Protein AF-A0A969KQR7-F1 (afdb_monomer)

Structure (mmCIF, N/CA/C/O backbone):
data_AF-A0A969KQR7-F1
#
_entry.id   AF-A0A969KQR7-F1
#
loop_
_atom_site.group_PDB
_atom_site.id
_atom_site.type_symbol
_atom_site.label_atom_id
_atom_site.label_alt_id
_atom_site.label_comp_id
_atom_site.label_asym_id
_atom_site.label_entity_id
_atom_site.label_seq_id
_atom_site.pdbx_PDB_ins_code
_atom_site.Cartn_x
_atom_site.Cartn_y
_atom_site.Cartn_z
_atom_site.occupancy
_atom_site.B_iso_or_equiv
_atom_site.auth_seq_id
_atom_site.auth_comp_id
_atom_site.auth_asym_id
_atom_site.auth_atom_id
_atom_site.pdbx_PDB_model_num
ATOM 1 N N . MET A 1 1 ? -9.339 3.378 -5.447 1.00 65.69 1 MET A N 1
ATOM 2 C CA . MET A 1 1 ? -9.702 3.081 -4.041 1.00 65.69 1 MET A CA 1
ATOM 3 C C . MET A 1 1 ? -9.383 4.285 -3.148 1.00 65.69 1 MET A C 1
ATOM 5 O O . MET A 1 1 ? -8.729 5.210 -3.616 1.00 65.69 1 MET A O 1
ATOM 9 N N . ASP A 1 2 ? -9.832 4.280 -1.890 1.00 77.62 2 ASP A N 1
ATOM 10 C CA . ASP A 1 2 ? -9.472 5.203 -0.789 1.00 77.62 2 ASP A CA 1
ATOM 11 C C . ASP A 1 2 ? -10.128 6.590 -0.755 1.00 77.62 2 ASP A C 1
ATOM 13 O O . ASP A 1 2 ? -10.621 7.023 0.281 1.00 77.62 2 ASP A O 1
ATOM 17 N N . LYS A 1 3 ? -10.139 7.328 -1.866 1.00 84.81 3 LYS A N 1
ATOM 18 C CA . LYS A 1 3 ? -10.582 8.739 -1.864 1.00 84.81 3 LYS A CA 1
ATOM 19 C C . LYS A 1 3 ? -12.062 8.955 -2.196 1.00 84.81 3 LYS A C 1
ATOM 21 O O . LYS A 1 3 ? -12.480 10.094 -2.382 1.00 84.81 3 LYS A O 1
ATOM 26 N N . GLY A 1 4 ? -12.849 7.885 -2.232 1.00 89.31 4 GLY A N 1
ATOM 27 C CA . GLY A 1 4 ? -14.292 7.941 -2.440 1.00 89.31 4 GLY A CA 1
ATOM 28 C C . GLY A 1 4 ? -14.992 6.660 -1.976 1.00 89.31 4 GLY A C 1
ATOM 29 O O . GLY A 1 4 ? -14.312 5.662 -1.713 1.00 89.31 4 GLY A O 1
ATOM 30 N N . PRO A 1 5 ? -16.331 6.688 -1.869 1.00 91.12 5 PRO A N 1
ATOM 31 C CA . PRO A 1 5 ? -17.141 5.509 -1.567 1.00 91.12 5 PRO A CA 1
ATOM 32 C C . PRO A 1 5 ? -17.121 4.503 -2.728 1.00 91.12 5 PRO A C 1
ATOM 34 O O . PRO A 1 5 ? -16.704 4.834 -3.840 1.00 91.12 5 PRO A O 1
ATOM 37 N N . GLY A 1 6 ? -17.600 3.277 -2.494 1.00 94.19 6 GLY A N 1
ATOM 38 C CA . GLY A 1 6 ? -17.727 2.278 -3.561 1.00 94.19 6 GLY A CA 1
ATOM 39 C C . GLY A 1 6 ? -16.470 1.469 -3.859 1.00 94.19 6 GLY A C 1
ATOM 40 O O . GLY A 1 6 ? -16.403 0.861 -4.925 1.00 94.19 6 GLY A O 1
ATOM 41 N N . ASP A 1 7 ? -15.461 1.466 -2.981 1.00 93.38 7 ASP A N 1
ATOM 42 C CA . ASP A 1 7 ? -14.189 0.801 -3.270 1.00 93.38 7 ASP A CA 1
ATOM 43 C C . ASP A 1 7 ? -14.352 -0.713 -3.478 1.00 93.38 7 ASP A C 1
ATOM 45 O O . ASP A 1 7 ? -13.895 -1.222 -4.497 1.00 93.38 7 ASP A O 1
ATOM 49 N N . ILE A 1 8 ? -15.079 -1.409 -2.600 1.00 96.25 8 ILE A N 1
ATOM 50 C CA . ILE A 1 8 ? -15.345 -2.851 -2.724 1.00 96.25 8 ILE A CA 1
ATOM 51 C C . ILE A 1 8 ? -16.071 -3.165 -4.040 1.00 96.25 8 ILE A C 1
ATOM 53 O O . ILE A 1 8 ? -15.629 -4.020 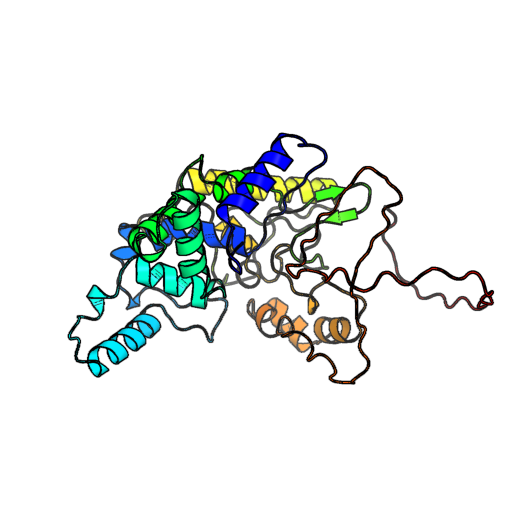-4.810 1.00 96.25 8 ILE A O 1
ATOM 57 N N . ARG A 1 9 ? -17.179 -2.474 -4.342 1.00 96.81 9 ARG A N 1
ATOM 58 C CA . ARG A 1 9 ? -17.933 -2.718 -5.585 1.00 96.81 9 ARG A CA 1
ATOM 59 C C . ARG A 1 9 ? -17.123 -2.411 -6.838 1.00 96.81 9 ARG A C 1
ATOM 61 O O . ARG A 1 9 ? -17.151 -3.210 -7.773 1.00 96.81 9 ARG A O 1
ATOM 68 N N . LEU A 1 10 ? -16.387 -1.298 -6.857 1.00 96.19 10 LEU A N 1
ATOM 69 C CA . LEU A 1 10 ? -15.526 -0.937 -7.983 1.00 96.19 10 LEU A CA 1
ATOM 70 C C . LEU A 1 10 ? -14.489 -2.030 -8.241 1.00 96.19 10 LEU A C 1
ATOM 72 O O . LEU A 1 10 ? -14.311 -2.467 -9.374 1.00 96.19 10 LEU A O 1
ATOM 76 N N . VAL A 1 11 ? -13.832 -2.507 -7.187 1.00 96.69 11 VAL A N 1
ATOM 77 C CA . VAL A 1 11 ? -12.799 -3.537 -7.299 1.00 96.69 11 VAL A CA 1
ATOM 78 C C . VAL A 1 11 ? -13.377 -4.855 -7.790 1.00 96.69 11 VAL A C 1
ATOM 80 O O . VAL A 1 11 ? -12.824 -5.451 -8.715 1.00 96.69 11 VAL A O 1
ATOM 83 N N . ARG A 1 12 ? -14.523 -5.279 -7.247 1.00 97.25 12 ARG A N 1
ATOM 84 C CA . ARG A 1 12 ? -15.240 -6.468 -7.731 1.00 97.25 12 ARG A CA 1
ATOM 85 C C . ARG A 1 12 ? -15.581 -6.355 -9.217 1.00 97.25 12 ARG A C 1
ATOM 87 O O . ARG A 1 12 ? -15.342 -7.305 -9.956 1.00 97.25 12 ARG A O 1
ATOM 94 N N . ALA A 1 13 ? -16.066 -5.196 -9.666 1.00 98.06 13 ALA A N 1
ATOM 95 C CA . ALA A 1 13 ? -16.383 -4.959 -11.073 1.00 98.06 13 ALA A CA 1
ATOM 96 C C . ALA A 1 13 ? -15.137 -5.010 -11.978 1.00 98.06 13 ALA A C 1
ATOM 98 O O . ALA A 1 13 ? -15.186 -5.604 -13.054 1.00 98.06 13 ALA A O 1
ATOM 99 N N . LEU A 1 14 ? -14.007 -4.439 -11.543 1.00 97.81 14 LEU A N 1
ATOM 100 C CA . LEU A 1 14 ? -12.743 -4.481 -12.290 1.00 97.81 14 LEU A CA 1
ATOM 101 C C . LEU A 1 14 ? -12.187 -5.906 -12.405 1.00 97.81 14 LEU A C 1
ATOM 103 O O . LEU A 1 14 ? -11.755 -6.317 -13.483 1.00 97.81 14 LEU A O 1
ATOM 107 N N . VAL A 1 15 ? -12.224 -6.671 -11.311 1.00 97.81 15 VAL A N 1
ATOM 108 C CA . VAL A 1 15 ? -11.799 -8.078 -11.291 1.00 97.81 15 VAL A CA 1
ATOM 109 C C . VAL A 1 15 ? -12.692 -8.928 -12.190 1.00 97.81 15 VAL A C 1
ATOM 111 O O . VAL A 1 15 ? -12.183 -9.721 -12.981 1.00 97.81 15 VAL A O 1
ATOM 114 N N . ASP A 1 16 ? -14.011 -8.752 -12.112 1.00 98.38 16 ASP A N 1
ATOM 115 C CA . ASP A 1 16 ? -14.956 -9.442 -12.989 1.00 98.38 16 ASP A CA 1
ATOM 116 C C . ASP A 1 16 ? -14.682 -9.132 -14.471 1.00 98.38 16 ASP A C 1
ATOM 118 O O . ASP A 1 16 ? -14.568 -10.039 -15.298 1.00 98.38 16 ASP A O 1
ATOM 122 N N . LEU A 1 17 ? -14.472 -7.855 -14.804 1.00 98.44 17 LEU A N 1
ATOM 123 C CA . LEU A 1 17 ? -14.144 -7.431 -16.163 1.00 98.44 17 LEU A CA 1
ATOM 124 C C . LEU A 1 17 ? -12.822 -8.052 -16.654 1.00 98.44 17 LEU A C 1
ATOM 126 O O . LEU A 1 17 ? -12.751 -8.538 -17.786 1.00 98.44 17 LEU A O 1
ATOM 130 N N . LYS A 1 18 ? -11.796 -8.102 -15.793 1.00 98.06 18 LYS A N 1
ATOM 131 C CA . LYS A 1 18 ? -10.517 -8.772 -16.077 1.00 98.06 18 LYS A CA 1
ATOM 132 C C . LYS A 1 18 ? -10.694 -10.269 -16.319 1.00 98.06 18 LYS A C 1
ATOM 134 O O . LYS A 1 18 ? -10.094 -10.799 -17.250 1.00 98.06 18 LYS A O 1
ATOM 139 N N . ARG A 1 19 ? -11.525 -10.950 -15.529 1.00 97.88 19 ARG A N 1
ATOM 140 C CA . ARG A 1 19 ? -11.796 -12.389 -15.686 1.00 97.88 19 ARG A CA 1
AT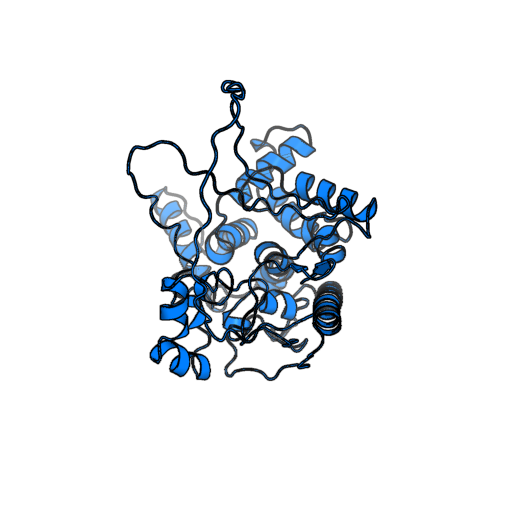OM 141 C C . ARG A 1 19 ? -12.549 -12.708 -16.971 1.00 97.88 19 ARG A C 1
ATOM 143 O O . ARG A 1 19 ? -12.217 -13.690 -17.626 1.00 97.88 19 ARG A O 1
ATOM 150 N N . ARG A 1 20 ? -13.520 -11.875 -17.357 1.00 98.44 20 ARG A N 1
ATOM 151 C CA . ARG A 1 20 ? -14.268 -12.047 -18.613 1.00 98.44 20 ARG A CA 1
ATOM 152 C C . ARG A 1 20 ? -13.416 -11.772 -19.850 1.00 98.44 20 ARG A C 1
ATOM 154 O O . ARG A 1 20 ? -13.628 -12.400 -20.884 1.00 98.44 20 ARG A O 1
ATOM 161 N N . TYR A 1 21 ? -12.448 -10.859 -19.756 1.00 98.19 21 TYR A N 1
ATOM 162 C CA . TYR A 1 21 ? -11.624 -10.439 -20.892 1.00 98.19 21 TYR A CA 1
ATOM 163 C C . TYR A 1 21 ? -10.121 -10.418 -20.564 1.00 98.19 21 TYR A C 1
ATOM 165 O O . TYR A 1 21 ? -9.482 -9.364 -20.638 1.00 98.19 21 TYR A O 1
ATOM 173 N N . PRO A 1 22 ? -9.516 -11.579 -20.254 1.00 96.69 22 PRO A N 1
ATOM 174 C CA . PRO A 1 22 ? -8.175 -11.653 -19.672 1.00 96.69 22 PRO A CA 1
ATOM 175 C C . PRO A 1 22 ? -7.059 -11.128 -20.582 1.00 96.69 22 PRO A C 1
ATOM 177 O O . PRO A 1 22 ? -6.048 -10.655 -20.064 1.00 96.69 22 PRO A O 1
ATOM 180 N N . SER A 1 23 ? -7.245 -11.173 -21.906 1.00 96.00 23 SER A N 1
ATOM 181 C CA . SER A 1 23 ? -6.297 -10.669 -22.910 1.00 96.00 23 SER A CA 1
ATOM 182 C C . SER A 1 23 ? -6.525 -9.212 -23.328 1.00 96.00 23 SER A C 1
ATOM 184 O O . SER A 1 23 ? -5.716 -8.667 -24.072 1.00 96.00 23 SER A O 1
ATOM 186 N N . ARG A 1 24 ? -7.626 -8.583 -22.892 1.00 96.31 24 ARG A N 1
ATOM 187 C CA . ARG A 1 24 ? -8.005 -7.212 -23.293 1.00 96.31 24 ARG A CA 1
ATOM 188 C C . ARG A 1 24 ? -8.013 -6.227 -22.134 1.00 96.31 24 ARG A C 1
ATOM 190 O O . ARG A 1 24 ? -7.827 -5.035 -22.337 1.00 96.31 24 ARG A O 1
ATOM 197 N N . VAL A 1 25 ? -8.255 -6.723 -20.928 1.00 97.56 25 VAL A N 1
ATOM 198 C CA . VAL A 1 25 ? -8.314 -5.918 -19.713 1.00 97.56 25 VAL A CA 1
ATOM 199 C C . VAL A 1 25 ? -7.049 -6.187 -18.928 1.00 97.56 25 VAL A C 1
ATOM 201 O O . VAL A 1 25 ? -6.683 -7.339 -18.700 1.00 97.56 25 VAL A O 1
ATOM 204 N N . PHE A 1 26 ? -6.382 -5.129 -18.498 1.00 97.62 26 PHE A N 1
ATOM 205 C CA . PHE A 1 26 ? -5.169 -5.203 -17.700 1.00 97.62 26 PHE A CA 1
ATOM 206 C C . PHE A 1 26 ? -5.341 -4.301 -16.488 1.00 97.62 26 PHE A C 1
ATOM 208 O O . PHE A 1 26 ? -5.778 -3.160 -16.620 1.00 97.62 26 PHE A O 1
ATOM 215 N N . LEU A 1 27 ? -5.045 -4.836 -15.308 1.00 98.19 27 LEU A N 1
ATOM 216 C CA . LEU A 1 27 ? -5.105 -4.096 -14.054 1.00 98.19 27 LEU A CA 1
ATOM 217 C C . LEU A 1 27 ? -3.669 -3.807 -13.636 1.00 98.19 27 LEU A C 1
ATOM 219 O O . LEU A 1 27 ? -2.839 -4.712 -13.684 1.00 98.19 27 LEU A O 1
ATOM 223 N N . LEU A 1 28 ? -3.369 -2.571 -13.248 1.00 97.50 28 LEU A N 1
ATOM 224 C CA . LEU A 1 28 ? -2.042 -2.202 -12.763 1.00 97.50 28 LEU A CA 1
ATOM 225 C C . LEU A 1 28 ? -2.077 -2.040 -11.250 1.00 97.50 28 LEU A C 1
ATOM 227 O O . LEU A 1 28 ? -3.008 -1.446 -10.709 1.00 97.50 28 LEU A O 1
ATOM 231 N N . VAL A 1 29 ? -1.073 -2.569 -10.557 1.00 96.56 29 VAL A N 1
ATOM 232 C CA . VAL A 1 29 ? -0.942 -2.317 -9.123 1.00 96.56 29 VAL A CA 1
ATOM 233 C C . VAL A 1 29 ? -0.502 -0.877 -8.890 1.00 96.56 29 VAL A C 1
ATOM 235 O O . VAL A 1 29 ? 0.517 -0.431 -9.417 1.00 96.56 29 VAL A O 1
ATOM 238 N N . GLY A 1 30 ? -1.268 -0.157 -8.077 1.00 93.38 30 GLY A N 1
ATOM 239 C CA . GLY A 1 30 ? -0.891 1.155 -7.590 1.00 93.38 30 GLY A CA 1
ATOM 240 C C . GLY A 1 30 ? -0.192 1.098 -6.244 1.00 93.38 30 GLY A C 1
ATOM 241 O O . GLY A 1 30 ? -0.248 0.105 -5.509 1.00 93.38 30 GLY A O 1
ATOM 242 N N . ASN A 1 31 ? 0.431 2.216 -5.878 1.00 91.56 31 ASN A N 1
ATOM 243 C CA . ASN A 1 31 ? 1.133 2.326 -4.605 1.00 91.56 31 ASN A CA 1
ATOM 244 C C . ASN A 1 31 ? 0.203 2.091 -3.405 1.00 91.56 31 ASN A C 1
ATOM 246 O O . ASN A 1 31 ? 0.519 1.338 -2.485 1.00 91.56 31 ASN A O 1
ATOM 250 N N . ARG A 1 32 ? -1.002 2.663 -3.474 1.00 91.00 32 ARG A N 1
ATOM 251 C CA . ARG A 1 32 ? -2.058 2.493 -2.469 1.00 91.00 32 ARG A CA 1
ATOM 252 C C . ARG A 1 32 ? -2.541 1.053 -2.340 1.00 91.00 32 ARG A C 1
ATOM 254 O O . ARG A 1 32 ? -2.881 0.636 -1.238 1.00 91.00 32 ARG A O 1
ATOM 261 N N . ASP A 1 33 ? -2.568 0.300 -3.435 1.00 93.31 33 ASP A N 1
ATOM 262 C CA . ASP A 1 33 ? -3.061 -1.078 -3.427 1.00 93.31 33 ASP A CA 1
ATOM 263 C C . ASP A 1 33 ? -2.067 -1.995 -2.706 1.00 93.31 33 ASP A C 1
ATOM 265 O O . ASP A 1 33 ? -2.455 -2.768 -1.830 1.00 93.31 33 ASP A O 1
ATOM 269 N N . LEU A 1 34 ? -0.771 -1.851 -3.010 1.00 95.69 34 LEU A N 1
ATOM 270 C CA . LEU A 1 34 ? 0.292 -2.639 -2.381 1.00 95.69 34 LEU A CA 1
ATOM 271 C C . LEU A 1 34 ? 0.526 -2.259 -0.917 1.00 95.69 34 LEU A C 1
ATOM 273 O O . LEU A 1 34 ? 0.772 -3.139 -0.093 1.00 95.69 34 LEU A O 1
ATOM 277 N N . ASN A 1 35 ? 0.415 -0.975 -0.563 1.00 93.75 35 ASN A N 1
ATOM 278 C CA . ASN A 1 35 ? 0.650 -0.522 0.810 1.00 93.75 35 ASN A CA 1
ATOM 279 C C . ASN A 1 35 ? -0.368 -1.126 1.804 1.00 93.75 35 ASN A C 1
ATOM 281 O O . ASN A 1 35 ? -0.054 -1.311 2.974 1.00 93.75 35 ASN A O 1
ATOM 285 N N . LYS A 1 36 ? -1.562 -1.534 1.349 1.00 95.50 36 LYS A N 1
ATOM 286 C CA . LYS A 1 36 ? -2.579 -2.196 2.193 1.00 95.50 36 LYS A CA 1
ATOM 287 C C . LYS A 1 36 ? -2.212 -3.614 2.626 1.00 95.50 36 LYS A C 1
ATOM 289 O O . LYS A 1 36 ? -2.772 -4.096 3.610 1.00 95.50 36 LYS A O 1
ATOM 294 N N . LEU A 1 37 ? -1.239 -4.260 1.973 1.00 96.88 37 LEU A N 1
ATOM 295 C CA . LEU A 1 37 ? -0.691 -5.543 2.436 1.00 96.88 37 LEU A CA 1
ATOM 296 C C . LEU A 1 37 ? -0.185 -5.450 3.884 1.00 96.88 37 LEU A C 1
ATOM 298 O O . LEU A 1 37 ? -0.231 -6.429 4.623 1.00 96.88 37 LEU A O 1
ATOM 302 N N . ARG A 1 38 ? 0.220 -4.258 4.336 1.00 95.75 38 ARG A N 1
ATOM 303 C CA . ARG A 1 38 ? 0.709 -4.035 5.698 1.00 95.75 38 ARG A CA 1
ATOM 304 C C . ARG A 1 38 ? -0.331 -4.264 6.793 1.00 95.75 38 ARG A C 1
ATOM 306 O O . ARG A 1 38 ? 0.055 -4.551 7.925 1.00 95.75 38 ARG A O 1
ATOM 313 N N . PHE A 1 39 ? -1.626 -4.144 6.480 1.00 97.56 39 PHE A N 1
ATOM 314 C CA . PHE A 1 39 ? -2.692 -4.205 7.483 1.00 97.56 39 PHE A CA 1
ATOM 315 C C . PHE A 1 39 ? -2.692 -5.525 8.247 1.00 97.56 39 PHE A C 1
ATOM 317 O O . PHE A 1 39 ? -2.876 -5.521 9.459 1.00 97.56 39 PHE A O 1
ATOM 324 N N . THR A 1 40 ? -2.418 -6.649 7.582 1.00 96.94 40 THR A N 1
ATOM 325 C CA . THR A 1 40 ? -2.386 -7.949 8.266 1.00 96.94 40 THR A CA 1
ATOM 326 C C . THR A 1 40 ? -1.269 -8.062 9.282 1.00 96.94 40 THR A C 1
ATOM 328 O O . THR A 1 40 ? -1.463 -8.711 10.302 1.00 96.94 40 THR A O 1
ATOM 331 N N . ALA A 1 41 ? -0.117 -7.447 9.025 1.00 97.00 41 ALA A N 1
ATOM 332 C CA . ALA A 1 41 ? 1.003 -7.481 9.949 1.00 97.00 41 ALA A CA 1
ATOM 333 C C . ALA A 1 41 ? 0.813 -6.467 11.084 1.00 97.00 41 ALA A C 1
ATOM 335 O O . ALA A 1 41 ? 0.914 -6.842 12.246 1.00 97.00 41 ALA A O 1
ATOM 336 N N . GLU A 1 42 ? 0.484 -5.215 10.762 1.00 97.06 42 GLU A N 1
ATOM 337 C CA . GLU A 1 42 ? 0.453 -4.097 11.726 1.00 97.06 42 GLU A CA 1
ATOM 338 C C . GLU A 1 42 ? -0.823 -4.022 12.577 1.00 97.06 42 GLU A C 1
ATOM 340 O O . GLU A 1 42 ? -0.875 -3.296 13.568 1.00 97.06 42 GLU A O 1
ATOM 345 N N . LEU A 1 43 ? -1.857 -4.785 12.209 1.00 97.88 43 LEU A N 1
ATOM 346 C CA . LEU A 1 43 ? -3.074 -4.967 13.009 1.00 97.88 43 LEU A CA 1
ATOM 347 C C . LEU A 1 43 ? -3.201 -6.402 13.560 1.00 97.88 43 LEU A C 1
ATOM 349 O O . LEU A 1 43 ? -4.253 -6.771 14.091 1.00 97.88 43 LEU A O 1
ATOM 353 N N . SER A 1 44 ? -2.159 -7.234 13.432 1.00 97.12 44 SER A N 1
ATOM 354 C CA . SER A 1 44 ? -2.123 -8.571 14.047 1.00 97.12 44 SER A CA 1
ATOM 355 C C . SER A 1 44 ? -2.072 -8.477 15.573 1.00 97.12 44 SER A C 1
ATOM 357 O O . SER A 1 44 ? -1.545 -7.505 16.102 1.00 97.12 44 SER A O 1
ATOM 359 N N . ASP A 1 45 ? -2.570 -9.488 16.294 1.00 96.56 45 ASP A N 1
ATOM 360 C CA . ASP A 1 45 ? -2.492 -9.500 17.768 1.00 96.56 45 ASP A CA 1
ATOM 361 C C . ASP A 1 45 ? -1.045 -9.353 18.270 1.00 96.56 45 ASP A C 1
ATOM 363 O O . ASP A 1 45 ? -0.785 -8.595 19.201 1.00 96.56 45 ASP A O 1
ATOM 367 N N . ALA A 1 46 ? -0.093 -10.002 17.590 1.00 95.19 46 ALA A N 1
ATOM 368 C CA . ALA A 1 46 ? 1.330 -9.906 17.908 1.00 95.19 46 ALA A CA 1
ATOM 369 C C . ALA A 1 46 ? 1.869 -8.468 17.786 1.00 95.19 46 ALA A C 1
ATOM 371 O O . ALA A 1 46 ? 2.638 -8.020 18.630 1.00 95.19 46 ALA A O 1
ATOM 372 N N . ASP A 1 47 ? 1.455 -7.720 16.758 1.00 96.19 47 ASP A N 1
ATOM 373 C CA . ASP A 1 47 ? 1.877 -6.326 16.584 1.00 96.19 47 ASP A CA 1
ATOM 374 C C . ASP A 1 47 ? 1.105 -5.358 17.491 1.00 96.19 47 ASP A C 1
ATOM 376 O O . ASP A 1 47 ? 1.654 -4.346 17.930 1.00 96.19 47 ASP A O 1
ATOM 380 N N . MET A 1 48 ? -0.149 -5.680 17.826 1.00 96.75 48 MET A N 1
ATOM 381 C CA . MET A 1 48 ? -0.941 -4.929 18.803 1.00 96.75 48 MET A CA 1
ATOM 382 C C . MET A 1 48 ? -0.320 -4.978 20.205 1.00 96.75 48 MET A C 1
ATOM 384 O O . MET A 1 48 ? -0.393 -3.977 20.918 1.00 96.75 48 MET A O 1
ATOM 388 N N . ALA A 1 49 ? 0.327 -6.092 20.565 1.00 95.62 49 ALA A N 1
ATOM 389 C CA . ALA A 1 49 ? 1.040 -6.274 21.832 1.00 95.62 49 ALA A CA 1
ATOM 390 C C . ALA A 1 49 ? 2.400 -5.551 21.898 1.00 95.62 49 ALA A C 1
ATOM 392 O O . ALA A 1 49 ? 3.009 -5.481 22.966 1.00 95.62 49 ALA A O 1
ATOM 393 N N . ARG A 1 50 ? 2.892 -5.010 20.776 1.00 94.31 50 ARG A N 1
ATOM 394 C CA . ARG A 1 50 ? 4.171 -4.299 20.730 1.00 94.31 50 ARG A CA 1
ATOM 395 C C . ARG A 1 50 ? 4.104 -2.981 21.515 1.00 94.31 50 ARG A C 1
ATOM 397 O O . ARG A 1 50 ? 3.148 -2.222 21.311 1.00 94.31 50 ARG A O 1
ATOM 404 N N . PRO A 1 51 ? 5.128 -2.646 22.324 1.00 95.31 51 PRO A N 1
ATOM 405 C CA . PRO A 1 51 ? 5.221 -1.339 22.964 1.00 95.31 51 PRO A CA 1
ATOM 406 C C . PRO A 1 51 ? 5.151 -0.199 21.940 1.00 95.31 51 PRO A C 1
ATOM 408 O O . PRO A 1 51 ? 5.861 -0.204 20.933 1.00 95.31 51 PRO A O 1
ATOM 411 N N . LEU A 1 52 ? 4.311 0.807 22.204 1.00 95.62 52 LEU A N 1
ATOM 412 C CA . LEU A 1 52 ? 4.116 1.945 21.293 1.00 95.62 52 LEU A CA 1
ATOM 413 C C . LEU A 1 52 ? 5.420 2.706 21.013 1.00 95.62 52 LEU A C 1
ATOM 415 O O . LEU A 1 52 ? 5.610 3.192 19.902 1.00 95.62 52 LEU A O 1
ATOM 419 N N . SER A 1 53 ? 6.321 2.775 21.996 1.00 94.81 53 SER A N 1
ATOM 420 C CA . SER A 1 53 ? 7.634 3.422 21.883 1.00 94.81 53 SER A CA 1
ATOM 421 C C . SER A 1 53 ? 8.576 2.742 20.890 1.00 94.81 53 SER A C 1
ATOM 423 O O . SER A 1 53 ? 9.523 3.369 20.430 1.00 94.81 53 SER A O 1
ATOM 425 N N . GLU A 1 54 ? 8.337 1.476 20.548 1.00 94.31 54 GLU A N 1
ATOM 426 C CA . GLU A 1 54 ? 9.149 0.752 19.571 1.00 94.31 54 GLU A CA 1
ATOM 427 C C . GLU A 1 54 ? 8.627 0.899 18.137 1.00 94.31 54 GLU A C 1
ATOM 429 O O . GLU A 1 54 ? 9.313 0.507 17.191 1.00 94.31 54 GLU A O 1
ATOM 434 N N . ILE A 1 55 ? 7.405 1.404 17.942 1.00 94.56 55 ILE A N 1
ATOM 435 C CA . ILE A 1 55 ? 6.808 1.554 16.613 1.00 94.56 55 ILE A CA 1
ATOM 436 C C . ILE A 1 55 ? 7.361 2.838 15.981 1.00 94.56 55 ILE A C 1
ATOM 438 O O . ILE A 1 55 ? 7.013 3.929 16.437 1.00 94.56 55 ILE A O 1
ATOM 442 N N . PRO A 1 56 ? 8.210 2.739 14.939 1.00 92.56 56 PRO A N 1
ATOM 443 C CA . PRO A 1 56 ? 8.806 3.921 14.338 1.00 92.56 56 PRO A CA 1
ATOM 444 C C . PRO A 1 56 ? 7.754 4.735 13.566 1.00 92.56 56 PRO A C 1
ATOM 446 O O . PRO A 1 56 ? 6.761 4.168 13.089 1.00 92.56 56 PRO A O 1
ATOM 449 N N . PRO A 1 57 ? 7.972 6.050 13.392 1.00 94.06 57 PRO A N 1
ATOM 450 C CA . PRO A 1 57 ? 7.183 6.845 12.460 1.00 94.06 57 PRO A CA 1
ATOM 451 C C . PRO A 1 57 ? 7.389 6.367 11.006 1.00 94.06 57 PRO A C 1
ATOM 453 O O . PRO A 1 57 ? 8.322 5.605 10.717 1.00 94.06 57 PRO A O 1
ATOM 456 N N . PRO A 1 58 ? 6.536 6.799 10.060 1.00 91.94 58 PRO A N 1
ATOM 457 C CA . PRO A 1 58 ? 6.690 6.477 8.646 1.00 91.94 58 PRO A CA 1
ATOM 458 C C . PRO A 1 58 ? 8.031 6.993 8.116 1.00 91.94 58 PRO A C 1
ATOM 460 O O . PRO A 1 58 ? 8.268 8.193 8.049 1.00 91.94 58 PRO A O 1
ATOM 463 N N . HIS A 1 59 ? 8.913 6.086 7.700 1.00 90.69 59 HIS A N 1
ATOM 464 C CA . HIS A 1 59 ? 10.283 6.446 7.321 1.00 90.69 59 HIS A CA 1
ATOM 465 C C . HIS A 1 59 ? 10.373 7.321 6.057 1.00 90.69 59 HIS A C 1
ATOM 467 O O . HIS A 1 59 ? 11.395 7.949 5.817 1.00 90.69 59 HIS A O 1
ATOM 473 N N . TRP A 1 60 ? 9.322 7.363 5.237 1.00 87.00 60 TRP A N 1
ATOM 474 C CA . TRP A 1 60 ? 9.270 8.166 4.011 1.00 87.00 60 TRP A CA 1
ATOM 475 C C . TRP A 1 60 ? 8.683 9.566 4.206 1.00 87.00 60 TRP A C 1
ATOM 477 O O . TRP A 1 60 ? 8.770 10.375 3.291 1.00 87.00 60 TRP A O 1
ATOM 487 N N . ASP A 1 61 ? 8.085 9.861 5.363 1.00 87.56 61 ASP A N 1
ATOM 488 C CA . ASP A 1 61 ? 7.548 11.187 5.670 1.00 87.56 61 ASP A CA 1
ATOM 489 C C . ASP A 1 61 ? 8.068 11.654 7.036 1.00 87.56 61 ASP A C 1
ATOM 491 O O . ASP A 1 61 ? 7.464 11.351 8.067 1.00 87.56 61 ASP A O 1
ATOM 495 N N . PRO A 1 62 ? 9.171 12.426 7.063 1.00 85.88 62 PRO A N 1
ATOM 496 C CA . PRO A 1 62 ? 9.747 12.946 8.301 1.00 85.88 62 PRO A CA 1
ATOM 497 C C . PRO A 1 62 ? 8.821 13.884 9.087 1.00 85.88 62 PRO A C 1
ATOM 499 O O . PRO A 1 62 ? 9.130 14.215 10.228 1.00 85.88 62 PRO A O 1
ATOM 502 N N . LYS A 1 63 ? 7.726 14.365 8.479 1.00 88.69 63 LYS A N 1
ATOM 503 C CA . LYS A 1 63 ? 6.751 15.258 9.121 1.00 88.69 63 LYS A CA 1
ATOM 504 C C . LYS A 1 63 ? 5.547 14.502 9.676 1.00 88.69 63 LYS A C 1
ATOM 506 O O . LYS A 1 63 ? 4.756 15.096 10.410 1.00 88.69 63 LYS A O 1
ATOM 511 N N . ALA A 1 64 ? 5.372 13.231 9.315 1.00 91.12 64 ALA A N 1
ATOM 512 C CA . ALA A 1 64 ? 4.267 12.432 9.815 1.00 91.12 64 ALA A CA 1
ATOM 513 C C . ALA A 1 64 ? 4.484 12.094 11.300 1.00 91.12 64 ALA A C 1
ATOM 515 O O . ALA A 1 64 ? 5.580 11.669 11.676 1.00 91.12 64 ALA A O 1
ATOM 516 N N . PRO A 1 65 ? 3.450 12.225 12.152 1.00 95.62 65 PRO A N 1
ATOM 517 C CA . PRO A 1 65 ? 3.562 11.828 13.547 1.00 95.62 65 PRO A CA 1
ATOM 518 C C . PRO A 1 65 ? 3.760 10.314 13.653 1.00 95.62 65 PRO A C 1
ATOM 520 O O . PRO A 1 65 ? 3.233 9.531 12.853 1.00 95.62 65 PRO A O 1
ATOM 523 N N . SER A 1 66 ? 4.469 9.879 14.686 1.00 97.06 66 SER A N 1
ATOM 524 C CA . SER A 1 66 ? 4.456 8.491 15.141 1.00 97.06 66 SER A CA 1
ATOM 525 C C . SER A 1 66 ? 3.061 8.085 15.635 1.00 97.06 66 SER A C 1
ATOM 527 O O . SER A 1 66 ? 2.225 8.922 15.990 1.00 97.06 66 SER A O 1
ATOM 529 N N . LEU A 1 67 ? 2.805 6.775 15.710 1.00 97.38 67 LEU A N 1
ATOM 530 C CA . LEU A 1 67 ? 1.563 6.265 16.299 1.00 97.38 67 LEU A CA 1
ATOM 531 C C . LEU A 1 67 ? 1.407 6.721 17.760 1.00 97.38 67 LEU A C 1
ATOM 533 O O . LEU A 1 67 ? 0.300 7.038 18.187 1.00 97.38 67 LEU A O 1
ATOM 537 N N . LEU A 1 68 ? 2.505 6.774 18.519 1.00 97.62 68 LEU A N 1
ATOM 538 C CA . LEU A 1 68 ? 2.487 7.231 19.907 1.00 97.62 68 LEU A CA 1
ATOM 539 C C . LEU A 1 68 ? 2.048 8.698 20.012 1.00 97.62 68 LEU A C 1
ATOM 541 O O . LEU A 1 68 ? 1.182 9.011 20.824 1.00 97.62 68 LEU A O 1
ATOM 545 N N . GLU A 1 69 ? 2.605 9.586 19.189 1.00 97.62 69 GLU A N 1
ATOM 546 C CA . GLU A 1 69 ? 2.216 11.004 19.160 1.00 97.62 69 GLU A CA 1
ATOM 547 C C . GLU A 1 69 ? 0.752 11.176 18.753 1.00 97.62 69 GLU A C 1
ATOM 549 O O . GLU A 1 69 ? 0.013 11.910 19.404 1.00 97.62 69 GLU A O 1
ATOM 554 N N . TYR A 1 70 ? 0.297 10.433 17.741 1.00 97.56 70 TYR A N 1
ATOM 555 C CA . TYR A 1 70 ? -1.107 10.425 17.334 1.00 97.56 70 TYR A CA 1
ATOM 556 C C . TYR A 1 70 ? -2.054 10.037 18.480 1.00 97.56 70 TYR A C 1
ATOM 558 O O . TYR A 1 70 ? -3.086 10.677 18.690 1.00 97.56 70 TYR A O 1
ATOM 566 N N . LEU A 1 71 ? -1.712 8.988 19.235 1.00 97.94 71 LEU A N 1
ATOM 567 C CA . LEU A 1 71 ? -2.526 8.545 20.366 1.00 97.94 71 LEU A CA 1
ATOM 568 C C . LEU A 1 71 ? -2.480 9.537 21.533 1.00 97.94 71 LEU A C 1
ATOM 570 O O . LEU A 1 71 ? -3.513 9.738 22.164 1.00 97.94 71 LEU A O 1
ATOM 574 N N . LYS A 1 72 ? -1.338 10.192 21.784 1.00 97.50 72 LYS A N 1
ATOM 575 C CA . LYS A 1 72 ? -1.222 11.256 22.796 1.00 97.50 72 LYS A CA 1
ATOM 576 C C . LYS A 1 72 ? -2.131 12.440 22.487 1.00 97.50 72 LYS A C 1
ATOM 578 O O . LYS A 1 72 ? -2.881 12.851 23.359 1.00 97.50 72 LYS A O 1
ATOM 583 N N . ILE A 1 73 ? -2.155 12.904 21.236 1.00 96.38 73 ILE A N 1
ATOM 584 C CA . ILE A 1 73 ? -3.056 13.989 20.813 1.00 96.38 73 ILE A CA 1
ATOM 585 C C . ILE A 1 73 ? -4.519 13.606 21.078 1.00 96.38 73 ILE A C 1
ATOM 587 O O . ILE A 1 73 ? -5.295 14.397 21.608 1.00 96.38 73 ILE A O 1
ATOM 591 N N . LYS A 1 74 ? -4.917 12.371 20.748 1.00 95.94 74 LYS A N 1
ATOM 592 C CA . LYS A 1 74 ? -6.274 11.886 21.046 1.00 95.94 74 LYS A CA 1
ATOM 593 C C . LYS A 1 74 ? -6.562 11.800 22.538 1.00 95.94 74 LYS A C 1
ATOM 595 O O . LYS A 1 74 ? -7.668 12.124 22.957 1.00 95.94 74 LYS A O 1
ATOM 600 N N . TRP A 1 75 ? -5.594 11.332 23.312 1.00 96.94 75 TRP A N 1
ATOM 601 C CA . TRP A 1 75 ? -5.699 11.224 24.758 1.00 96.94 75 TRP A CA 1
ATOM 602 C C . TRP A 1 75 ? -5.903 12.597 25.410 1.00 96.94 75 TRP A C 1
ATOM 604 O O . TRP A 1 75 ? -6.857 12.764 26.160 1.00 96.94 75 TRP A O 1
ATOM 614 N N . GLU A 1 76 ? -5.109 13.602 25.031 1.00 95.81 76 GLU A N 1
ATOM 615 C CA . GLU A 1 76 ? -5.231 14.988 25.511 1.00 95.81 76 GLU A CA 1
ATOM 616 C C . GLU A 1 76 ? -6.608 15.598 25.190 1.00 95.81 76 GLU A C 1
ATOM 618 O O . GLU A 1 76 ? -7.198 16.302 26.015 1.00 95.81 76 GLU A O 1
ATOM 623 N N . LEU A 1 77 ? -7.163 15.296 24.010 1.00 94.62 77 LEU A N 1
ATOM 624 C CA . LEU A 1 77 ? -8.516 15.721 23.633 1.00 94.62 77 LEU A CA 1
ATOM 625 C C . LEU A 1 77 ? -9.597 15.071 24.509 1.00 94.62 77 LEU A C 1
ATOM 627 O O . LEU A 1 77 ? -10.549 15.745 24.900 1.00 94.62 77 LEU A O 1
ATOM 631 N N . LEU A 1 78 ? -9.460 13.781 24.828 1.00 94.38 78 LEU A N 1
ATOM 632 C CA . LEU A 1 78 ? -10.393 13.078 25.713 1.00 94.38 78 LEU A CA 1
ATOM 633 C C . LEU A 1 78 ? -10.308 13.610 27.146 1.00 94.38 78 LEU A C 1
ATOM 635 O O . LEU A 1 78 ? -11.345 13.900 27.743 1.00 94.38 78 LEU A O 1
ATOM 639 N N . GLU A 1 79 ? -9.097 13.834 27.661 1.0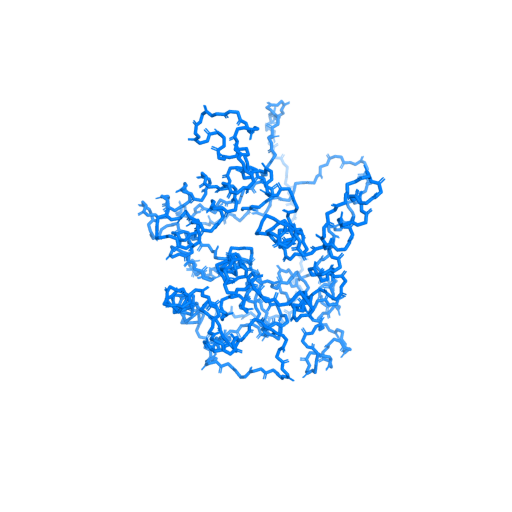0 91.88 79 GLU A N 1
ATOM 640 C CA . GLU A 1 79 ? -8.910 14.437 28.983 1.00 91.88 79 GLU A CA 1
ATOM 641 C C . GLU A 1 79 ? -9.538 15.833 29.064 1.00 91.88 79 GLU A C 1
ATOM 643 O O . GLU A 1 79 ? -10.230 16.145 30.034 1.00 91.88 79 GLU A O 1
ATOM 648 N N . THR A 1 80 ? -9.370 16.647 28.017 1.00 92.88 80 THR A N 1
ATOM 649 C CA . THR A 1 80 ? -9.986 17.982 27.918 1.00 92.88 80 THR A CA 1
ATOM 650 C C . THR A 1 80 ? -11.518 17.908 27.927 1.00 92.88 80 THR A C 1
ATOM 652 O O . THR A 1 80 ? -12.176 18.780 28.493 1.00 92.88 80 THR A O 1
ATOM 655 N N . ASN A 1 81 ? -12.095 16.842 27.367 1.00 94.00 81 ASN A N 1
ATOM 656 C CA . ASN A 1 81 ? -13.537 16.585 27.378 1.00 94.00 81 ASN A CA 1
ATOM 657 C C . ASN A 1 81 ? -14.032 15.915 28.677 1.00 94.00 81 ASN A C 1
ATOM 659 O O . ASN A 1 81 ? -15.218 15.607 28.797 1.00 94.00 81 ASN A O 1
ATOM 663 N N . GLY A 1 82 ? -13.151 15.701 29.660 1.00 93.00 82 GLY A N 1
ATOM 664 C CA . GLY A 1 82 ? -13.477 15.086 30.948 1.00 93.00 82 GLY A CA 1
ATOM 665 C C . GLY A 1 82 ? -13.484 13.553 30.944 1.00 93.00 82 GLY A C 1
ATOM 666 O O . GLY A 1 82 ? -13.854 12.944 31.950 1.00 93.00 82 GLY A O 1
ATOM 667 N N . GLU A 1 83 ? -13.061 12.914 29.853 1.00 93.38 83 GLU A N 1
ATOM 668 C CA . GLU A 1 83 ? -12.958 11.461 29.736 1.00 93.38 83 GLU A CA 1
ATOM 669 C C . GLU A 1 83 ? -11.582 10.974 30.210 1.00 93.38 83 GLU A C 1
ATOM 671 O O . GLU A 1 83 ? -10.551 11.249 29.600 1.00 93.38 83 GLU A O 1
ATOM 676 N N . LYS A 1 84 ? -11.554 10.206 31.306 1.00 90.62 84 LYS A N 1
ATOM 677 C CA . LYS A 1 84 ? -10.319 9.630 31.859 1.00 90.62 84 LYS A CA 1
ATOM 678 C C . LYS A 1 84 ? -10.096 8.222 31.325 1.00 90.62 84 LYS A C 1
ATOM 680 O O . LYS A 1 84 ? -10.562 7.247 31.913 1.00 90.62 84 LYS A O 1
ATOM 685 N N . VAL A 1 85 ? -9.369 8.122 30.218 1.00 93.94 85 VAL A N 1
ATOM 686 C CA . VAL A 1 85 ? -9.005 6.847 29.589 1.00 93.94 85 VAL A CA 1
ATOM 687 C C . VAL A 1 85 ? -7.480 6.705 29.602 1.00 93.94 85 VAL A C 1
ATOM 689 O O . VAL A 1 85 ? -6.801 7.646 29.200 1.00 93.94 85 VAL A O 1
ATOM 692 N N . PRO A 1 86 ? -6.902 5.572 30.044 1.00 94.50 86 PRO A N 1
ATOM 693 C CA . PRO A 1 86 ? -5.462 5.339 29.923 1.00 94.50 86 PRO A CA 1
ATOM 694 C C . PRO A 1 86 ? -5.006 5.386 28.457 1.00 94.50 86 PRO A C 1
ATOM 696 O O . PRO A 1 86 ? -5.701 4.866 27.581 1.00 94.50 86 PRO A O 1
ATOM 699 N N . LEU A 1 87 ? -3.829 5.955 28.177 1.00 93.69 87 LEU A N 1
ATOM 700 C CA . LEU A 1 87 ? -3.285 6.067 26.815 1.00 93.69 87 LEU A CA 1
ATOM 701 C C . LEU A 1 87 ? -3.205 4.699 26.116 1.00 93.69 87 LEU A C 1
ATOM 703 O O . LEU A 1 87 ? -3.528 4.565 24.936 1.00 93.69 87 LEU A O 1
ATOM 707 N N . GLU A 1 88 ? -2.830 3.662 26.859 1.00 93.31 88 GLU A N 1
ATOM 708 C CA . GLU A 1 88 ? -2.713 2.283 26.393 1.00 93.31 88 GLU A CA 1
ATOM 709 C C . GLU A 1 88 ? -4.059 1.728 25.916 1.00 93.31 88 GLU A C 1
ATOM 711 O O . GLU A 1 88 ? -4.104 0.979 24.940 1.00 93.31 88 GLU A O 1
ATOM 716 N N . ALA A 1 89 ? -5.168 2.140 26.537 1.00 95.44 89 ALA A N 1
ATOM 717 C CA . ALA A 1 89 ? -6.508 1.730 26.125 1.00 95.44 89 ALA A CA 1
ATOM 718 C C . ALA A 1 89 ? -6.921 2.349 24.776 1.00 95.44 89 ALA A C 1
ATOM 720 O O . ALA A 1 89 ? -7.809 1.825 24.103 1.00 95.44 89 ALA A O 1
ATOM 721 N N . LEU A 1 90 ? -6.249 3.418 24.329 1.00 96.88 90 LEU A N 1
ATOM 722 C CA . LEU A 1 90 ? -6.445 3.984 22.992 1.00 96.88 90 LEU A CA 1
ATOM 723 C C . LEU A 1 90 ? -5.698 3.210 21.899 1.00 96.88 90 LEU A C 1
ATOM 725 O O . LEU A 1 90 ? -5.995 3.416 20.718 1.00 96.88 90 LEU A O 1
ATOM 729 N N . ASN A 1 91 ? -4.779 2.302 22.243 1.00 97.56 91 ASN A N 1
ATOM 730 C CA . ASN A 1 91 ? -4.092 1.435 21.284 1.00 97.56 91 ASN A CA 1
ATOM 731 C C . ASN A 1 91 ? -5.014 0.302 20.794 1.00 97.56 91 ASN A C 1
ATOM 733 O O . ASN A 1 91 ? -4.814 -0.878 21.070 1.00 97.56 91 ASN A O 1
ATOM 737 N N . THR A 1 92 ? -6.047 0.670 20.041 1.00 98.19 92 THR A N 1
ATOM 738 C CA . THR A 1 92 ? -6.999 -0.254 19.419 1.00 98.19 92 THR A CA 1
ATOM 739 C C . THR A 1 92 ? -6.700 -0.419 17.932 1.00 98.19 92 THR A C 1
ATOM 741 O O . THR A 1 92 ? -6.138 0.476 17.292 1.00 98.19 92 THR A O 1
ATOM 744 N N . ARG A 1 93 ? -7.138 -1.534 17.329 1.00 98.56 93 ARG A N 1
ATOM 745 C CA . ARG A 1 93 ? -7.049 -1.723 15.868 1.00 98.56 93 ARG A CA 1
ATOM 746 C C . ARG A 1 93 ? -7.747 -0.606 15.093 1.00 98.56 93 ARG A C 1
ATOM 748 O O . ARG A 1 93 ? -7.262 -0.200 14.044 1.00 98.56 93 ARG A O 1
ATOM 755 N N . VAL A 1 94 ? -8.853 -0.088 15.629 1.00 98.56 94 VAL A N 1
ATOM 756 C CA . VAL A 1 94 ? -9.598 1.042 15.061 1.00 98.56 94 VAL A CA 1
ATOM 757 C C . VAL A 1 94 ? -8.714 2.284 14.985 1.00 98.56 94 VAL A C 1
ATOM 759 O O . VAL A 1 94 ? -8.587 2.886 13.918 1.00 98.56 94 VAL A O 1
ATOM 762 N N . ASN A 1 95 ? -8.065 2.656 16.091 1.00 98.38 95 ASN A N 1
ATOM 763 C CA . ASN A 1 95 ? -7.191 3.825 16.117 1.00 98.38 95 ASN A CA 1
ATOM 764 C C . ASN A 1 95 ? -5.935 3.628 15.265 1.00 98.38 95 ASN A C 1
ATOM 766 O O . ASN A 1 95 ? -5.563 4.556 14.548 1.00 98.38 95 ASN A O 1
ATOM 770 N N . ARG A 1 96 ? -5.332 2.431 15.263 1.00 98.25 96 ARG A N 1
ATOM 771 C CA . ARG A 1 96 ? -4.209 2.122 14.365 1.00 98.25 96 ARG A CA 1
ATOM 772 C C . ARG A 1 96 ? -4.608 2.198 12.896 1.00 98.25 96 ARG A C 1
ATOM 774 O O . ARG A 1 96 ? -3.889 2.798 12.109 1.00 98.25 96 ARG A O 1
ATOM 781 N N . LEU A 1 97 ? -5.761 1.654 12.510 1.00 98.44 97 LEU A N 1
ATOM 782 C CA . LEU A 1 97 ? -6.230 1.738 11.128 1.00 98.44 97 LEU A CA 1
ATOM 783 C C . LEU A 1 97 ? -6.511 3.190 10.717 1.00 98.44 97 LEU A C 1
ATOM 785 O O . LEU A 1 97 ? -6.094 3.596 9.636 1.00 98.44 97 LEU A O 1
ATOM 789 N N . LYS A 1 98 ? -7.162 3.988 11.575 1.00 98.19 98 LYS A N 1
ATOM 790 C CA . LYS A 1 98 ? -7.373 5.428 11.334 1.00 98.19 98 LYS A CA 1
ATOM 791 C C . LYS A 1 98 ? -6.036 6.158 11.144 1.00 98.19 98 LYS A C 1
ATOM 793 O O . LYS A 1 98 ? -5.879 6.851 10.143 1.00 98.19 98 LYS A O 1
ATOM 798 N N . TYR A 1 99 ? -5.057 5.907 12.017 1.00 98.06 99 TYR A N 1
ATOM 799 C CA . TYR A 1 99 ? -3.690 6.421 11.882 1.00 98.06 99 TYR A CA 1
ATOM 800 C C . TYR A 1 99 ? -3.049 6.032 10.541 1.00 98.06 99 TYR A C 1
ATOM 802 O O . TYR A 1 99 ? -2.531 6.889 9.829 1.00 98.06 99 TYR A O 1
ATOM 810 N N . LEU A 1 100 ? -3.123 4.753 10.156 1.00 97.06 100 LEU A N 1
ATOM 811 C CA . LEU A 1 100 ? -2.565 4.268 8.894 1.00 97.06 100 LEU A CA 1
ATOM 812 C C . LEU A 1 100 ? -3.215 4.958 7.687 1.00 97.06 100 LEU A C 1
ATOM 814 O O . LEU A 1 100 ? -2.511 5.431 6.792 1.00 97.06 100 LEU A O 1
ATOM 818 N N . LEU A 1 101 ? -4.544 5.047 7.659 1.00 96.12 101 LEU A N 1
ATOM 819 C CA . LEU A 1 101 ? -5.283 5.690 6.571 1.00 96.12 101 LEU A CA 1
ATOM 820 C C . LEU A 1 101 ? -4.946 7.181 6.454 1.00 96.12 101 LEU A C 1
ATOM 822 O O . LEU A 1 101 ? -4.779 7.694 5.349 1.00 96.12 101 LEU A O 1
ATOM 826 N N . GLU A 1 102 ? -4.819 7.873 7.580 1.00 94.88 102 GLU A N 1
ATOM 827 C CA . GLU A 1 102 ? -4.556 9.307 7.627 1.00 94.88 102 GLU A CA 1
ATOM 828 C C . GLU A 1 102 ? -3.093 9.644 7.320 1.00 94.88 102 GLU A C 1
ATOM 830 O O . GLU A 1 102 ? -2.815 10.309 6.322 1.00 94.88 102 GLU A O 1
ATOM 835 N N . HIS A 1 103 ? -2.162 9.131 8.123 1.00 93.06 103 HIS A N 1
ATOM 836 C CA . HIS A 1 103 ? -0.766 9.571 8.125 1.00 93.06 103 HIS A CA 1
ATOM 837 C C . HIS A 1 103 ? 0.147 8.752 7.218 1.00 93.06 103 HIS A C 1
ATOM 839 O O . HIS A 1 103 ? 1.247 9.189 6.904 1.00 93.06 103 HIS A O 1
ATOM 845 N N . THR A 1 104 ? -0.284 7.567 6.776 1.00 90.50 104 THR A N 1
ATOM 846 C CA . THR A 1 104 ? 0.574 6.692 5.955 1.00 90.50 104 THR A CA 1
ATOM 847 C C . THR A 1 104 ? 0.048 6.463 4.541 1.00 90.50 104 THR A C 1
ATOM 849 O O . THR A 1 104 ? 0.822 6.147 3.641 1.00 90.50 104 THR A O 1
ATOM 852 N N . LEU A 1 105 ? -1.261 6.639 4.330 1.00 90.56 105 LEU A N 1
ATOM 853 C CA . LEU A 1 105 ? -1.938 6.463 3.040 1.00 90.56 105 LEU A CA 1
ATOM 854 C C . LEU A 1 105 ? -2.567 7.765 2.510 1.00 90.56 105 LEU A C 1
ATOM 856 O O . LEU A 1 105 ? -3.020 7.808 1.359 1.00 90.56 105 LEU A O 1
ATOM 860 N N . GLY A 1 106 ? -2.614 8.839 3.307 1.00 90.56 106 GLY A N 1
ATOM 861 C CA . GLY A 1 106 ? -3.146 10.140 2.889 1.00 90.56 106 GLY A CA 1
ATOM 862 C C . GLY A 1 106 ? -4.604 10.071 2.423 1.00 90.56 106 GLY A C 1
ATOM 863 O O . GLY A 1 106 ? -4.963 10.630 1.379 1.00 90.56 106 GLY A O 1
ATOM 864 N N . CYS A 1 107 ? -5.431 9.296 3.123 1.00 92.94 107 CYS A N 1
ATOM 865 C CA . CYS A 1 107 ? -6.848 9.098 2.832 1.00 92.94 107 CYS A CA 1
ATOM 866 C C . CYS A 1 107 ? -7.709 9.035 4.113 1.00 92.94 107 CYS A C 1
ATOM 868 O O . CYS A 1 107 ? -8.416 8.050 4.346 1.00 92.94 107 CYS A O 1
ATOM 870 N N . PRO A 1 108 ? -7.732 10.114 4.921 1.00 93.81 108 PRO A N 1
ATOM 871 C CA . PRO A 1 108 ? -8.394 10.135 6.233 1.00 93.81 108 PRO A CA 1
ATOM 872 C C . PRO A 1 108 ? -9.893 9.797 6.185 1.00 93.81 108 PRO A C 1
ATOM 874 O O . PRO A 1 108 ? -10.430 9.192 7.107 1.00 93.81 108 PRO A O 1
ATOM 877 N N . LYS A 1 109 ? -10.582 10.118 5.081 1.00 96.31 109 LYS A N 1
ATOM 878 C CA . LYS A 1 109 ? -12.022 9.847 4.914 1.00 96.31 109 LYS A CA 1
ATOM 879 C C . LYS A 1 109 ? -12.357 8.384 4.601 1.00 96.31 109 LYS A C 1
ATOM 881 O O . LYS A 1 109 ? -13.526 8.013 4.663 1.00 96.31 109 LYS A O 1
ATOM 886 N N . THR A 1 110 ? -11.365 7.546 4.278 1.00 96.06 110 THR A N 1
ATOM 887 C CA . THR A 1 110 ? -11.615 6.163 3.823 1.00 96.06 110 THR A CA 1
ATOM 888 C C . THR A 1 110 ? -12.343 5.331 4.870 1.00 96.06 110 THR A C 1
ATOM 890 O O . THR A 1 110 ? -13.160 4.490 4.513 1.00 96.06 110 THR A O 1
ATOM 893 N N . PHE A 1 111 ? -12.072 5.566 6.156 1.00 97.62 111 PHE A N 1
ATOM 894 C CA . PHE A 1 111 ? -12.718 4.823 7.236 1.00 97.62 111 PHE A CA 1
ATOM 895 C C . PHE A 1 111 ? -14.247 4.986 7.182 1.00 97.62 111 PHE A C 1
ATOM 897 O O . PHE A 1 111 ? -14.985 4.003 7.193 1.00 97.62 111 PHE A O 1
ATOM 904 N N . GLU A 1 112 ? -14.723 6.219 6.999 1.00 97.81 112 GLU A N 1
ATOM 905 C CA . GLU A 1 112 ? -16.156 6.515 6.906 1.00 97.81 112 GLU A CA 1
ATOM 906 C C . GLU A 1 112 ? -16.752 6.146 5.542 1.00 97.81 112 GLU A C 1
ATOM 908 O O . GLU A 1 112 ? -17.882 5.663 5.474 1.00 97.81 112 GLU A O 1
ATOM 913 N N . PHE A 1 113 ? -15.990 6.266 4.450 1.00 97.75 113 PHE A N 1
ATOM 914 C CA . PHE A 1 113 ? -16.417 5.724 3.154 1.00 97.75 113 PHE A CA 1
ATOM 915 C C . PHE A 1 113 ? -16.616 4.209 3.206 1.00 97.75 113 PHE A C 1
ATOM 917 O O . PHE A 1 113 ? -17.565 3.697 2.611 1.00 97.75 113 PHE A O 1
ATOM 924 N N . ARG A 1 114 ? -15.776 3.490 3.959 1.00 97.69 114 ARG A N 1
ATOM 925 C CA . ARG A 1 114 ? -15.960 2.056 4.172 1.00 97.69 114 ARG A CA 1
ATOM 926 C C . ARG A 1 114 ? -17.219 1.766 4.984 1.00 97.69 114 ARG A C 1
ATOM 928 O O . ARG A 1 114 ? -17.931 0.831 4.636 1.00 97.69 114 ARG A O 1
ATOM 935 N N . ARG A 1 115 ? -17.536 2.575 6.003 1.00 98.12 115 ARG A N 1
ATOM 936 C CA . ARG A 1 115 ? -18.802 2.457 6.749 1.00 98.12 115 ARG A CA 1
ATOM 937 C C . ARG A 1 115 ? -20.010 2.552 5.820 1.00 98.12 115 ARG A C 1
ATOM 939 O O . ARG A 1 115 ? -20.881 1.689 5.855 1.00 98.12 115 ARG A O 1
ATOM 946 N N . GLN A 1 116 ? -20.028 3.575 4.966 1.00 97.81 116 GLN A N 1
ATOM 947 C CA . GLN A 1 116 ? -21.096 3.797 3.986 1.00 97.81 116 GLN A CA 1
ATOM 948 C C . GLN A 1 116 ? -21.224 2.623 3.013 1.00 97.81 116 GLN A C 1
ATOM 950 O O . GLN A 1 116 ? -22.330 2.170 2.734 1.00 97.81 116 GLN A O 1
ATOM 955 N N . GLU A 1 117 ? -20.095 2.109 2.525 1.00 97.44 117 GLU A N 1
ATOM 956 C CA . GLU A 1 117 ? -20.083 0.981 1.597 1.00 97.44 117 GLU A CA 1
ATOM 957 C C . GLU A 1 117 ? -20.603 -0.306 2.250 1.00 97.44 117 GLU A C 1
ATOM 959 O O . GLU A 1 117 ? -21.432 -0.996 1.664 1.00 97.44 117 GLU A O 1
ATOM 964 N N . LEU A 1 118 ? -20.167 -0.622 3.474 1.00 98.06 118 LEU A N 1
ATOM 965 C CA . LEU A 1 118 ? -20.647 -1.797 4.208 1.00 98.06 118 LEU A CA 1
ATOM 966 C C . LEU A 1 118 ? -22.143 -1.714 4.509 1.00 98.06 118 LEU A C 1
ATOM 968 O O . LEU A 1 118 ? -22.849 -2.710 4.370 1.00 98.06 118 LEU A O 1
ATOM 972 N N . ALA A 1 119 ? -22.616 -0.530 4.890 1.00 98.25 119 ALA A N 1
ATOM 973 C CA . ALA A 1 119 ? -24.023 -0.278 5.155 1.00 98.25 119 ALA A CA 1
ATOM 974 C C . ALA A 1 119 ? -24.873 -0.479 3.894 1.00 98.25 119 ALA A C 1
ATOM 976 O O . ALA A 1 119 ? -25.853 -1.216 3.922 1.00 98.25 119 ALA A O 1
ATOM 977 N N . MET A 1 120 ? -24.429 0.077 2.762 1.00 97.81 120 MET A N 1
ATOM 978 C CA . MET A 1 120 ? -25.081 -0.100 1.463 1.00 97.81 120 MET A CA 1
ATOM 979 C C . MET A 1 120 ? -25.100 -1.567 1.016 1.00 97.81 120 MET A C 1
ATOM 981 O O . MET A 1 120 ? -26.123 -2.048 0.545 1.00 97.81 120 MET A O 1
ATOM 985 N N . LEU A 1 121 ? -23.989 -2.297 1.168 1.00 97.19 121 LEU A N 1
ATOM 986 C CA . LEU A 1 121 ? -23.900 -3.709 0.775 1.00 97.19 121 LEU A CA 1
ATOM 987 C C . LEU A 1 121 ? -24.796 -4.635 1.607 1.00 97.19 121 LEU A C 1
ATOM 989 O O . LEU A 1 121 ? -25.104 -5.737 1.158 1.00 97.19 121 LEU A O 1
ATOM 993 N N . ARG A 1 122 ? -25.168 -4.215 2.818 1.00 97.88 122 ARG A N 1
ATOM 994 C CA . ARG A 1 122 ? -25.997 -4.983 3.755 1.00 97.88 122 ARG A CA 1
ATOM 995 C C . ARG A 1 122 ? -27.429 -4.460 3.862 1.00 97.88 122 ARG A C 1
ATOM 997 O O . ARG A 1 122 ? -28.200 -5.042 4.612 1.00 97.88 122 ARG A O 1
ATOM 1004 N N . ASP A 1 123 ? -27.753 -3.389 3.140 1.00 97.94 123 ASP A N 1
ATOM 1005 C CA . ASP A 1 123 ? -29.036 -2.682 3.215 1.00 97.94 123 ASP A CA 1
ATOM 1006 C C . ASP A 1 123 ? -29.416 -2.266 4.652 1.00 97.94 123 ASP A C 1
ATOM 1008 O O . ASP A 1 123 ? -30.516 -2.507 5.142 1.00 97.94 123 ASP A O 1
ATOM 1012 N N . ILE A 1 124 ? -28.458 -1.661 5.364 1.00 98.44 124 ILE A N 1
ATOM 1013 C CA . ILE A 1 124 ? -28.639 -1.142 6.729 1.00 98.44 124 ILE A CA 1
ATOM 1014 C C . ILE A 1 124 ? -28.201 0.320 6.828 1.00 98.44 124 ILE A C 1
ATOM 1016 O O . ILE A 1 124 ? -27.523 0.856 5.950 1.00 98.44 124 ILE A O 1
ATOM 1020 N N . ALA A 1 125 ? -28.554 0.981 7.930 1.00 97.81 125 ALA A N 1
ATOM 1021 C CA . ALA A 1 125 ? -28.108 2.343 8.193 1.00 97.81 125 ALA A CA 1
ATOM 1022 C C . ALA A 1 125 ? -26.591 2.392 8.505 1.00 97.81 125 ALA A C 1
ATOM 1024 O O . ALA A 1 125 ? -26.077 1.506 9.192 1.00 97.81 125 ALA A O 1
ATOM 1025 N N . PRO A 1 126 ? -25.847 3.432 8.069 1.00 97.12 126 PRO A N 1
ATOM 1026 C CA . PRO A 1 126 ? -24.408 3.539 8.331 1.00 97.12 126 PRO A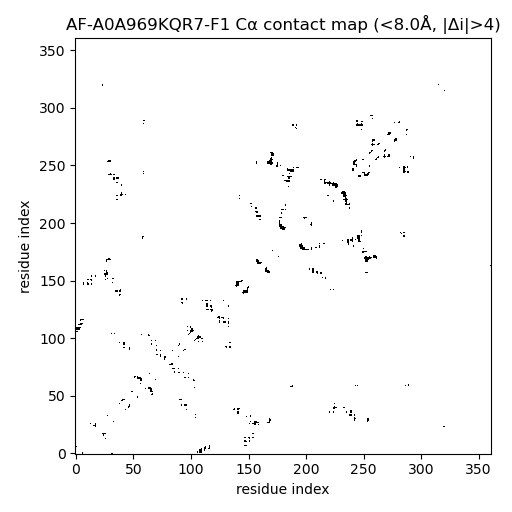 CA 1
ATOM 1027 C C . PRO A 1 126 ? -24.014 3.483 9.807 1.00 97.12 126 PRO A C 1
ATOM 1029 O O . PRO A 1 126 ? -22.991 2.899 10.142 1.00 97.12 126 PRO A O 1
ATOM 1032 N N . ASN A 1 127 ? -24.830 4.045 10.698 1.00 96.88 127 ASN A N 1
ATOM 1033 C CA . ASN A 1 127 ? -24.599 4.008 12.145 1.00 96.88 127 ASN A CA 1
ATOM 1034 C C . ASN A 1 127 ? -24.772 2.608 12.763 1.00 96.88 127 ASN A C 1
ATOM 1036 O O . ASN A 1 127 ? -24.345 2.399 13.894 1.00 96.88 127 ASN A O 1
ATOM 1040 N N . SER A 1 128 ? -25.368 1.656 12.040 1.00 98.19 128 SER A N 1
ATOM 1041 C CA . SER A 1 128 ? -25.459 0.253 12.452 1.00 98.19 128 SER A CA 1
ATOM 1042 C C . SER A 1 128 ? -24.180 -0.536 12.165 1.00 98.19 128 SER A C 1
ATOM 1044 O O . SER A 1 128 ? -24.043 -1.648 12.662 1.00 98.19 128 SER A O 1
ATOM 1046 N N . VAL A 1 129 ? -23.246 0.014 11.380 1.00 98.50 129 VAL A N 1
ATOM 1047 C CA . VAL A 1 129 ? -21.929 -0.588 11.140 1.00 98.50 129 VAL A CA 1
ATOM 1048 C C . VAL A 1 129 ? -20.960 -0.084 12.201 1.00 98.50 129 VAL A C 1
ATOM 1050 O O . VAL A 1 129 ? -20.656 1.110 12.257 1.00 98.50 129 VAL A O 1
ATOM 1053 N N . SER A 1 130 ? -20.449 -0.989 13.027 1.00 98.56 130 SER A N 1
ATOM 1054 C CA . SER A 1 130 ? -19.472 -0.674 14.068 1.00 98.56 130 SER A CA 1
ATOM 1055 C C . SER A 1 130 ? -18.069 -0.410 13.505 1.00 98.56 130 SER A C 1
ATOM 1057 O O . SER A 1 130 ? -17.703 -0.852 12.415 1.00 98.56 130 SER A O 1
ATOM 1059 N N . ASP A 1 131 ? -17.233 0.283 14.281 1.00 98.69 131 ASP A N 1
ATOM 1060 C CA . ASP A 1 131 ? -15.833 0.540 13.912 1.00 98.69 131 ASP A CA 1
ATOM 1061 C C . ASP A 1 131 ? -15.009 -0.752 13.774 1.00 98.69 131 ASP A C 1
ATOM 1063 O O . ASP A 1 131 ? -14.113 -0.823 12.930 1.00 98.69 131 ASP A O 1
ATOM 1067 N N . ASN A 1 132 ? -15.325 -1.785 14.561 1.00 98.56 132 ASN A N 1
ATOM 1068 C CA . ASN A 1 132 ? -14.662 -3.086 14.461 1.00 98.56 132 ASN A CA 1
ATOM 1069 C C . ASN A 1 132 ? -15.017 -3.799 13.151 1.00 98.56 132 ASN A C 1
ATOM 1071 O O . ASN A 1 132 ? -14.128 -4.333 12.498 1.00 98.56 132 ASN A O 1
ATOM 1075 N N . GLU A 1 133 ? -16.269 -3.720 12.694 1.00 98.56 133 GLU A N 1
ATOM 1076 C CA . GLU A 1 133 ? -16.661 -4.293 11.399 1.00 98.56 133 GLU A CA 1
ATOM 1077 C C . GLU A 1 133 ? -15.964 -3.611 10.215 1.00 98.56 133 GLU A C 1
ATOM 1079 O O . GLU A 1 133 ? -15.683 -4.252 9.200 1.00 98.56 133 GLU A O 1
ATOM 1084 N N . ILE A 1 134 ? -15.643 -2.320 10.340 1.00 98.50 134 ILE A N 1
ATOM 1085 C CA . ILE A 1 134 ? -14.837 -1.605 9.344 1.00 98.50 134 ILE A CA 1
ATOM 1086 C C . ILE A 1 134 ? -13.419 -2.175 9.317 1.00 98.50 134 ILE A C 1
ATOM 1088 O O . ILE A 1 134 ? -12.919 -2.508 8.242 1.00 98.50 134 ILE A O 1
ATOM 1092 N N . VAL A 1 135 ? -12.782 -2.320 10.483 1.00 98.50 135 VAL A N 1
ATOM 1093 C CA . VAL A 1 135 ? -11.447 -2.928 10.602 1.00 98.50 135 VAL A CA 1
ATOM 1094 C C . VAL A 1 135 ? -11.435 -4.333 10.003 1.00 98.50 135 VAL A C 1
ATOM 1096 O O . VAL A 1 135 ? -10.582 -4.633 9.164 1.00 98.50 135 VAL A O 1
ATOM 1099 N N . ASP A 1 136 ? -12.404 -5.166 10.380 1.00 98.38 136 ASP A N 1
ATOM 1100 C CA . ASP A 1 136 ? -12.529 -6.535 9.887 1.00 98.38 136 ASP A CA 1
ATOM 1101 C C . ASP A 1 136 ? -12.698 -6.559 8.371 1.00 98.38 136 ASP A C 1
ATOM 1103 O O . ASP A 1 136 ? -12.042 -7.348 7.694 1.00 98.38 136 ASP A O 1
ATOM 1107 N N . SER A 1 137 ? -13.487 -5.640 7.809 1.00 97.94 137 SER A N 1
ATOM 1108 C CA . SER A 1 137 ? -13.621 -5.502 6.361 1.00 97.94 137 SER A CA 1
ATOM 1109 C C . SER A 1 137 ? -12.285 -5.193 5.677 1.00 97.94 137 SER A C 1
ATOM 1111 O O . SER A 1 137 ? -11.968 -5.810 4.663 1.00 97.94 137 SER A O 1
ATOM 1113 N N . PHE A 1 138 ? -11.466 -4.274 6.200 1.00 97.75 138 PHE A N 1
ATOM 1114 C CA . PHE A 1 138 ? -10.139 -4.006 5.625 1.00 97.75 138 PHE A CA 1
ATOM 1115 C C . PHE A 1 138 ? -9.208 -5.217 5.698 1.00 97.75 138 PHE A C 1
ATOM 1117 O O . PHE A 1 138 ? -8.477 -5.475 4.742 1.00 97.75 138 PHE A O 1
ATOM 1124 N N . LEU A 1 139 ? -9.239 -5.960 6.804 1.00 97.62 139 LEU A N 1
ATOM 1125 C CA . LEU A 1 139 ? -8.419 -7.156 6.971 1.00 97.62 139 LEU A CA 1
ATOM 1126 C C . LEU A 1 139 ? -8.865 -8.285 6.041 1.00 97.62 139 LEU A C 1
ATOM 1128 O O . LEU A 1 139 ? -8.022 -8.881 5.373 1.00 97.62 139 LEU A O 1
ATOM 1132 N N . GLN A 1 140 ? -10.169 -8.553 5.956 1.00 96.75 140 GLN A N 1
ATOM 1133 C CA . GLN A 1 140 ? -10.737 -9.585 5.086 1.00 96.75 140 GLN A CA 1
ATOM 1134 C C . GLN A 1 140 ? -10.418 -9.320 3.613 1.00 96.75 140 GLN A C 1
ATOM 1136 O O . GLN A 1 140 ? -10.015 -10.238 2.904 1.00 96.75 140 GLN A O 1
ATOM 1141 N N . GLU A 1 141 ? -10.504 -8.060 3.175 1.00 96.38 141 GLU A N 1
ATOM 1142 C CA . GLU A 1 141 ? -10.234 -7.654 1.792 1.00 96.38 141 GLU A CA 1
ATOM 1143 C C . GLU A 1 141 ? -8.818 -7.994 1.304 1.00 96.38 141 GLU A C 1
ATOM 1145 O O . GLU A 1 141 ? -8.621 -8.199 0.107 1.00 96.38 141 GLU A O 1
ATOM 1150 N N . VAL A 1 142 ? -7.839 -8.072 2.210 1.00 95.12 142 VAL A N 1
ATOM 1151 C CA . VAL A 1 142 ? -6.436 -8.374 1.880 1.00 95.12 142 VAL A CA 1
ATOM 1152 C C . VAL A 1 142 ? -6.053 -9.812 2.250 1.00 95.12 142 VAL A C 1
ATOM 1154 O O . VAL A 1 142 ? -5.292 -10.464 1.529 1.00 95.12 142 VAL A O 1
ATOM 1157 N N . LYS A 1 143 ? -6.558 -10.311 3.385 1.00 93.69 143 LYS A N 1
ATOM 1158 C CA . LYS A 1 143 ? -6.191 -11.612 3.955 1.00 93.69 143 LYS A CA 1
ATOM 1159 C C . LYS A 1 143 ? -6.889 -12.770 3.251 1.00 93.69 143 LYS A C 1
ATOM 1161 O O . LYS A 1 143 ? -6.260 -13.806 3.030 1.00 93.69 143 LYS A O 1
ATOM 1166 N N . ASN A 1 144 ? -8.173 -12.622 2.942 1.00 94.62 144 ASN A N 1
ATOM 1167 C CA . ASN A 1 144 ? -8.967 -13.731 2.440 1.00 94.62 144 ASN A CA 1
ATOM 1168 C C . ASN A 1 144 ? -8.837 -13.849 0.922 1.00 94.62 144 ASN A C 1
ATOM 1170 O O . ASN A 1 144 ? -8.755 -12.846 0.216 1.00 94.62 144 ASN A O 1
ATOM 1174 N N . GLN A 1 145 ? -8.863 -15.080 0.408 1.00 91.12 145 GLN A N 1
ATOM 1175 C CA . GLN A 1 145 ? -8.779 -15.340 -1.036 1.00 91.12 145 GLN A CA 1
ATOM 1176 C C . GLN A 1 145 ? -9.977 -14.762 -1.808 1.00 91.12 145 GLN A C 1
ATOM 1178 O O . GLN A 1 145 ? -9.847 -14.408 -2.975 1.00 91.12 145 GLN A O 1
ATOM 1183 N N . ASP A 1 146 ? -11.130 -14.634 -1.153 1.00 94.06 146 ASP A N 1
ATOM 1184 C CA . ASP A 1 146 ? -12.342 -14.010 -1.680 1.00 94.06 146 ASP A CA 1
ATOM 1185 C C . ASP A 1 146 ? -12.422 -12.496 -1.400 1.00 94.06 146 ASP A C 1
ATOM 1187 O O . ASP A 1 146 ? -13.338 -11.830 -1.888 1.00 94.06 146 ASP A O 1
ATOM 1191 N N . GLY A 1 147 ? -11.441 -11.914 -0.701 1.00 96.56 147 GLY A N 1
ATOM 1192 C CA . GLY A 1 147 ? -11.318 -10.466 -0.540 1.00 96.56 147 GLY A CA 1
ATOM 1193 C C . GLY A 1 147 ? -11.174 -9.779 -1.899 1.00 96.56 147 GLY A C 1
ATOM 1194 O O . GLY A 1 147 ? -10.422 -10.241 -2.762 1.00 96.56 147 GLY A O 1
ATOM 1195 N N . SER A 1 148 ? -11.913 -8.695 -2.149 1.00 96.12 148 SER A N 1
ATOM 1196 C CA . SER A 1 148 ? -11.928 -8.099 -3.491 1.00 96.12 148 SER A CA 1
ATOM 1197 C C . SER A 1 148 ? -10.584 -7.465 -3.859 1.00 96.12 148 SER A C 1
ATOM 1199 O O . SER A 1 148 ? -10.085 -7.684 -4.964 1.00 96.12 148 SER A O 1
ATOM 1201 N N . LEU A 1 149 ? -9.938 -6.771 -2.918 1.00 96.56 149 LEU A N 1
ATOM 1202 C CA . LEU A 1 149 ? -8.583 -6.247 -3.098 1.00 96.56 149 LEU A CA 1
ATOM 1203 C C . LEU A 1 149 ? -7.555 -7.372 -3.288 1.00 96.56 149 LEU A C 1
ATOM 1205 O O . LEU A 1 149 ? -6.681 -7.259 -4.146 1.00 96.56 149 LEU A O 1
ATOM 1209 N N . ARG A 1 150 ? -7.669 -8.483 -2.555 1.00 96.81 150 ARG A N 1
ATOM 1210 C CA . ARG A 1 150 ? -6.809 -9.654 -2.756 1.00 96.81 150 ARG A CA 1
ATOM 1211 C C . ARG A 1 150 ? -6.913 -10.183 -4.188 1.00 96.81 150 ARG A C 1
ATOM 1213 O O . ARG A 1 150 ? -5.889 -10.347 -4.849 1.00 96.81 150 ARG A O 1
ATOM 1220 N N . GLN A 1 151 ? -8.134 -10.377 -4.681 1.00 97.75 151 GLN A N 1
ATOM 1221 C CA . GLN A 1 151 ? -8.380 -10.835 -6.050 1.00 97.75 151 GLN A CA 1
ATOM 1222 C C . GLN A 1 151 ? -7.874 -9.833 -7.097 1.00 97.75 151 GLN A C 1
ATOM 1224 O O . GLN A 1 151 ? -7.350 -10.241 -8.133 1.00 97.75 151 GLN A O 1
ATOM 1229 N N . TYR A 1 152 ? -7.996 -8.529 -6.830 1.00 98.31 152 TYR A N 1
ATOM 1230 C CA . TYR A 1 152 ? -7.431 -7.480 -7.679 1.00 98.31 152 TYR A CA 1
ATOM 1231 C C . TYR A 1 152 ? -5.921 -7.617 -7.812 1.00 98.31 152 TYR A C 1
ATOM 1233 O O . TYR A 1 152 ? -5.418 -7.684 -8.930 1.00 98.31 152 TYR A O 1
ATOM 1241 N N . LEU A 1 153 ? -5.209 -7.719 -6.686 1.00 97.88 153 LEU A N 1
ATOM 1242 C CA . LEU A 1 153 ? -3.754 -7.855 -6.675 1.00 97.88 153 LEU A CA 1
ATOM 1243 C C . LEU A 1 153 ? -3.291 -9.118 -7.413 1.00 97.88 153 LEU A C 1
ATOM 1245 O O . LEU A 1 153 ? -2.313 -9.066 -8.151 1.00 97.88 153 LEU A O 1
ATOM 1249 N N . GLU A 1 154 ? -4.010 -10.233 -7.267 1.00 97.44 154 GLU A N 1
ATOM 1250 C CA . GLU A 1 154 ? -3.708 -11.488 -7.972 1.00 97.44 154 GLU A CA 1
ATOM 1251 C C . GLU A 1 154 ? -3.963 -11.418 -9.486 1.00 97.44 154 GLU A C 1
ATOM 1253 O O . GLU A 1 154 ? -3.324 -12.140 -10.253 1.00 97.44 154 GLU A O 1
ATOM 1258 N N . CYS A 1 155 ? -4.872 -10.546 -9.925 1.00 97.75 155 CYS A N 1
ATOM 1259 C CA . CYS A 1 155 ? -5.183 -10.328 -11.337 1.00 97.75 155 CYS A CA 1
ATOM 1260 C C . CYS A 1 155 ? -4.367 -9.195 -11.983 1.00 97.75 155 CYS A C 1
ATOM 1262 O O . CYS A 1 155 ? -4.465 -8.998 -13.200 1.00 97.75 155 CYS A O 1
ATOM 1264 N N . ALA A 1 156 ? -3.626 -8.429 -11.183 1.00 98.00 156 ALA A N 1
ATOM 1265 C CA . ALA A 1 156 ? -2.927 -7.232 -11.615 1.00 98.00 156 ALA A CA 1
ATOM 1266 C C . ALA A 1 156 ? -1.490 -7.503 -12.081 1.00 98.00 156 ALA A C 1
ATOM 1268 O O . ALA A 1 156 ? -0.902 -8.567 -11.886 1.00 98.00 156 ALA A O 1
ATOM 1269 N N . ASN A 1 157 ? -0.932 -6.485 -12.720 1.00 98.38 157 ASN A N 1
ATOM 1270 C CA . ASN A 1 157 ? 0.406 -6.419 -13.269 1.00 98.38 157 ASN A CA 1
ATOM 1271 C C . ASN A 1 157 ? 1.126 -5.203 -12.675 1.00 98.38 157 ASN A C 1
ATOM 1273 O O . ASN A 1 157 ? 0.499 -4.204 -12.336 1.00 98.38 157 ASN A O 1
ATOM 1277 N N . VAL A 1 158 ? 2.450 -5.254 -12.572 1.00 97.81 158 VAL A N 1
ATOM 1278 C CA . VAL A 1 158 ? 3.255 -4.059 -12.276 1.00 97.81 158 VAL A CA 1
ATOM 1279 C C . VAL A 1 158 ? 3.277 -3.136 -13.495 1.00 97.81 158 VAL A C 1
ATOM 1281 O O . VAL A 1 158 ? 3.131 -1.922 -13.369 1.00 97.81 158 VAL A O 1
ATOM 1284 N N . ALA A 1 159 ? 3.435 -3.731 -14.676 1.00 97.31 159 ALA A N 1
ATOM 1285 C CA . ALA A 1 159 ? 3.465 -3.041 -15.954 1.00 97.31 159 ALA A CA 1
ATOM 1286 C C . ALA A 1 159 ? 2.919 -3.945 -17.067 1.00 97.31 159 ALA A C 1
ATOM 1288 O O . ALA A 1 159 ? 2.879 -5.172 -16.925 1.00 97.31 159 ALA A O 1
ATOM 1289 N N . VAL A 1 160 ? 2.501 -3.341 -18.178 1.00 97.88 160 VAL A N 1
ATOM 1290 C CA . VAL A 1 160 ? 2.016 -4.043 -19.375 1.00 97.88 160 VAL A CA 1
ATOM 1291 C C . VAL A 1 160 ? 2.504 -3.324 -20.626 1.00 97.88 160 VAL A C 1
ATOM 1293 O O . VAL A 1 160 ? 2.490 -2.098 -20.676 1.00 97.88 160 VAL A O 1
ATOM 1296 N N . VAL A 1 161 ? 2.896 -4.085 -21.648 1.00 97.38 161 VAL A N 1
ATOM 1297 C CA . VAL A 1 161 ? 3.163 -3.555 -22.992 1.00 97.38 161 VAL A CA 1
ATOM 1298 C C . VAL A 1 161 ? 2.008 -3.935 -23.914 1.00 97.38 161 VAL A C 1
ATOM 1300 O O . VAL A 1 161 ? 1.676 -5.114 -24.028 1.00 97.38 161 VAL A O 1
ATOM 1303 N N . ILE A 1 162 ? 1.396 -2.948 -24.571 1.00 96.00 162 ILE A N 1
ATOM 1304 C CA . ILE A 1 162 ? 0.356 -3.153 -25.589 1.00 96.00 162 ILE A CA 1
ATOM 1305 C C . ILE A 1 162 ? 0.857 -2.549 -26.897 1.00 96.00 162 ILE A C 1
ATOM 1307 O O . ILE A 1 162 ? 1.032 -1.334 -27.003 1.00 96.00 162 ILE A O 1
ATOM 1311 N N . GLY A 1 163 ? 1.109 -3.402 -27.892 1.00 94.25 163 GLY A N 1
ATOM 1312 C CA . GLY A 1 163 ? 1.801 -2.992 -29.110 1.00 94.25 163 GLY A CA 1
ATOM 1313 C C . GLY A 1 163 ? 3.185 -2.450 -28.764 1.00 94.25 163 GLY A C 1
ATOM 1314 O O . GLY A 1 163 ? 4.025 -3.178 -28.250 1.00 94.25 163 GLY A O 1
ATOM 1315 N N . ASN A 1 164 ? 3.391 -1.160 -29.001 1.00 93.75 164 ASN A N 1
ATOM 1316 C CA . ASN A 1 164 ? 4.629 -0.446 -28.705 1.00 93.75 164 ASN A CA 1
ATOM 1317 C C . ASN A 1 164 ? 4.542 0.482 -27.482 1.00 93.75 164 ASN A C 1
ATOM 1319 O O . ASN A 1 164 ? 5.437 1.293 -27.257 1.00 93.75 164 ASN A O 1
ATOM 1323 N N . THR A 1 165 ? 3.444 0.418 -26.729 1.00 95.00 165 THR A N 1
ATOM 1324 C CA . THR A 1 165 ? 3.178 1.338 -25.622 1.00 95.00 165 THR A CA 1
ATOM 1325 C C . THR A 1 165 ? 3.313 0.619 -24.286 1.00 95.00 165 THR A C 1
ATOM 1327 O O . THR A 1 165 ? 2.666 -0.404 -24.057 1.00 95.00 165 THR A O 1
ATOM 1330 N N . LEU A 1 166 ? 4.146 1.167 -23.399 1.00 94.38 166 LEU A N 1
ATOM 1331 C CA . LEU A 1 166 ? 4.314 0.709 -22.023 1.00 94.38 166 LEU A CA 1
ATOM 1332 C C . LEU A 1 166 ? 3.332 1.433 -21.096 1.00 94.38 166 LEU A C 1
ATOM 1334 O O . LEU A 1 166 ? 3.256 2.659 -21.093 1.00 94.38 166 LEU A O 1
ATOM 1338 N N . PHE A 1 167 ? 2.644 0.666 -20.258 1.00 95.00 167 PHE A N 1
ATOM 1339 C CA . PHE A 1 167 ? 1.765 1.156 -19.206 1.00 95.00 167 PHE A CA 1
ATOM 1340 C C . PHE A 1 167 ? 2.303 0.714 -17.844 1.00 95.00 167 PHE A C 1
ATOM 1342 O O . PHE A 1 167 ? 2.563 -0.469 -17.624 1.00 95.00 167 PHE A O 1
ATOM 1349 N N . CYS A 1 168 ? 2.443 1.661 -16.921 1.00 93.44 168 CYS A N 1
ATOM 1350 C CA . CYS A 1 168 ? 2.769 1.435 -15.513 1.00 93.44 168 CYS A CA 1
ATOM 1351 C C . CYS A 1 168 ? 2.031 2.481 -14.660 1.00 93.44 168 CYS A C 1
ATOM 1353 O O . CYS A 1 168 ? 1.488 3.442 -15.202 1.00 93.44 168 CYS A O 1
ATOM 1355 N N . HIS A 1 169 ? 1.949 2.273 -13.343 1.00 91.06 169 HIS A N 1
ATOM 1356 C CA . HIS A 1 169 ? 1.232 3.203 -12.458 1.00 91.06 169 HIS A CA 1
ATOM 1357 C C . HIS A 1 169 ? 2.003 4.505 -12.212 1.00 91.06 169 HIS A C 1
ATOM 1359 O O . HIS A 1 169 ? 1.399 5.573 -12.164 1.00 91.06 169 HIS A O 1
ATOM 1365 N N . GLY A 1 170 ? 3.316 4.410 -11.997 1.00 87.75 170 GLY A N 1
ATOM 1366 C CA . GLY A 1 170 ? 4.192 5.555 -11.766 1.00 87.75 170 GLY A CA 1
ATOM 1367 C C . GLY A 1 170 ? 4.826 6.046 -13.063 1.00 87.75 170 GLY A C 1
ATOM 1368 O O . GLY A 1 170 ? 4.140 6.347 -14.037 1.00 87.75 170 GLY A O 1
ATOM 1369 N N . ALA A 1 171 ? 6.153 6.128 -13.065 1.00 85.25 171 ALA A N 1
ATOM 1370 C CA . ALA A 1 171 ? 6.935 6.570 -14.209 1.00 85.25 171 ALA A CA 1
ATOM 1371 C C . ALA A 1 171 ? 8.145 5.663 -14.444 1.00 85.25 171 ALA A C 1
ATOM 1373 O O . ALA A 1 171 ? 8.581 4.943 -13.544 1.00 85.25 171 ALA A O 1
ATOM 1374 N N . VAL A 1 172 ? 8.691 5.741 -15.657 1.00 87.88 172 VAL A N 1
ATOM 1375 C CA . VAL A 1 172 ? 9.950 5.101 -16.042 1.00 87.88 172 VAL A CA 1
ATOM 1376 C C . VAL A 1 172 ? 10.959 6.182 -16.404 1.00 87.88 172 VAL A C 1
ATOM 1378 O O . VAL A 1 172 ? 10.642 7.140 -17.103 1.00 87.88 172 VAL A O 1
ATOM 1381 N N . ASP A 1 173 ? 12.178 6.006 -15.924 1.00 84.38 173 ASP A N 1
ATOM 1382 C CA . ASP A 1 173 ? 13.316 6.900 -16.072 1.00 84.38 173 ASP A CA 1
ATOM 1383 C C . ASP A 1 173 ? 14.617 6.087 -16.179 1.00 84.38 173 ASP A C 1
ATOM 1385 O O . ASP A 1 173 ? 14.612 4.854 -16.183 1.00 84.38 173 ASP A O 1
ATOM 1389 N N . HIS A 1 174 ? 15.753 6.777 -16.260 1.00 84.06 174 HIS A N 1
ATOM 1390 C CA . HIS A 1 174 ? 17.062 6.138 -16.390 1.00 84.06 174 HIS A CA 1
ATOM 1391 C C . HIS A 1 174 ? 17.469 5.292 -15.165 1.00 84.06 174 HIS A C 1
ATOM 1393 O O . HIS A 1 174 ? 18.297 4.393 -15.299 1.00 84.06 174 HIS A O 1
ATOM 1399 N N . ASN A 1 175 ? 16.899 5.560 -13.986 1.00 85.62 175 ASN A N 1
ATOM 1400 C CA . ASN A 1 175 ? 17.182 4.839 -12.745 1.00 85.62 175 ASN A CA 1
ATOM 1401 C C . ASN A 1 175 ? 16.334 3.560 -12.623 1.00 85.62 175 ASN A C 1
ATOM 1403 O O . ASN A 1 175 ? 16.781 2.558 -12.060 1.00 85.62 175 ASN A O 1
ATOM 1407 N N . THR A 1 176 ? 15.103 3.597 -13.130 1.00 90.69 176 THR A N 1
ATOM 1408 C CA . THR A 1 176 ? 14.109 2.518 -13.046 1.00 90.69 176 THR A CA 1
ATOM 1409 C C . THR A 1 176 ? 14.107 1.587 -14.246 1.00 90.69 176 THR A C 1
ATOM 1411 O O . THR A 1 176 ? 13.748 0.418 -14.100 1.00 90.69 176 THR A O 1
ATOM 1414 N N . MET A 1 177 ? 14.470 2.076 -15.434 1.00 90.75 177 MET A N 1
ATOM 1415 C CA . MET A 1 177 ? 14.455 1.251 -16.636 1.00 90.75 177 MET A CA 1
ATOM 1416 C C . MET A 1 177 ? 15.364 0.032 -16.467 1.00 90.75 177 MET A C 1
ATOM 1418 O O . MET A 1 177 ? 16.441 0.125 -15.875 1.00 90.75 177 MET A O 1
ATOM 1422 N N . LYS A 1 178 ? 14.934 -1.117 -17.004 1.00 95.75 178 LYS A N 1
ATOM 1423 C CA . LYS A 1 178 ? 15.662 -2.403 -16.981 1.00 95.75 178 LYS A CA 1
ATOM 1424 C C . LYS A 1 178 ? 15.829 -3.034 -15.595 1.00 95.75 178 LYS A C 1
ATOM 1426 O O . LYS A 1 178 ? 16.163 -4.212 -15.500 1.00 95.75 178 LYS A O 1
ATOM 1431 N N . PHE A 1 179 ? 15.608 -2.279 -14.526 1.00 96.56 179 PHE A N 1
ATOM 1432 C CA . PHE A 1 179 ? 15.864 -2.696 -13.159 1.00 96.56 179 PHE A CA 1
ATOM 1433 C C . PHE A 1 179 ? 14.787 -3.664 -12.657 1.00 96.56 179 PHE A C 1
ATOM 1435 O O . PHE A 1 179 ? 13.594 -3.350 -12.661 1.00 96.56 179 PHE A O 1
ATOM 1442 N N . VAL A 1 180 ? 15.215 -4.832 -12.176 1.00 97.81 180 VAL A N 1
ATOM 1443 C CA . VAL A 1 180 ? 14.367 -5.782 -11.448 1.00 97.81 180 VAL A CA 1
ATOM 1444 C C . VAL A 1 180 ? 14.856 -5.873 -9.998 1.00 97.81 180 VAL A C 1
ATOM 1446 O O . VAL A 1 180 ? 16.028 -6.202 -9.779 1.00 97.81 180 VAL A O 1
ATOM 1449 N N . PRO A 1 181 ? 14.001 -5.608 -8.993 1.00 97.25 181 PRO A N 1
ATOM 1450 C CA . PRO A 1 181 ? 14.404 -5.669 -7.590 1.00 97.25 181 PRO A CA 1
ATOM 1451 C C . PRO A 1 181 ? 14.696 -7.089 -7.095 1.00 97.25 181 PRO A C 1
ATOM 1453 O O . PRO A 1 181 ? 14.181 -8.075 -7.624 1.00 97.25 181 PRO A O 1
ATOM 1456 N N . GLN A 1 182 ? 15.450 -7.185 -5.999 1.00 96.75 182 GLN A N 1
ATOM 1457 C CA . GLN A 1 182 ? 15.615 -8.430 -5.247 1.00 96.75 182 GLN A CA 1
ATOM 1458 C C . GLN A 1 182 ? 14.383 -8.728 -4.381 1.00 96.75 182 GLN A C 1
ATOM 1460 O O . GLN A 1 182 ? 13.740 -7.827 -3.845 1.00 96.75 182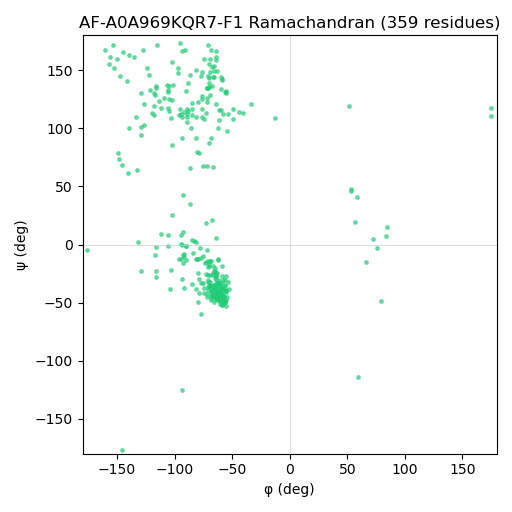 GLN A O 1
ATOM 1465 N N . HIS A 1 183 ? 14.034 -10.005 -4.226 1.00 94.94 183 HIS A N 1
ATOM 1466 C CA . HIS A 1 183 ? 12.845 -10.420 -3.468 1.00 94.94 183 HIS A CA 1
ATOM 1467 C C . HIS A 1 183 ? 12.949 -10.225 -1.952 1.00 94.94 183 HIS A C 1
ATOM 1469 O O . HIS A 1 183 ? 11.929 -10.293 -1.268 1.00 94.94 183 HIS A O 1
ATOM 1475 N N . ASP A 1 184 ? 14.152 -9.996 -1.437 1.00 94.44 184 ASP A N 1
ATOM 1476 C CA . ASP A 1 184 ? 14.451 -9.673 -0.042 1.00 94.44 184 ASP A CA 1
ATOM 1477 C C . ASP A 1 184 ? 14.550 -8.154 0.206 1.00 94.44 184 ASP A C 1
ATOM 1479 O O . ASP A 1 184 ? 14.941 -7.729 1.298 1.00 94.44 184 ASP A O 1
ATOM 1483 N N . THR A 1 185 ? 14.189 -7.329 -0.789 1.00 95.12 185 THR A N 1
ATOM 1484 C CA . THR A 1 185 ? 14.081 -5.874 -0.627 1.00 95.12 185 THR A CA 1
ATOM 1485 C C . THR A 1 185 ? 13.112 -5.558 0.510 1.00 95.12 185 THR A C 1
ATOM 1487 O O . THR A 1 185 ? 12.007 -6.104 0.575 1.00 95.12 185 THR A O 1
ATOM 1490 N N . LYS A 1 186 ? 13.548 -4.681 1.414 1.00 95.19 186 LYS A N 1
ATOM 1491 C CA . LYS A 1 186 ? 12.855 -4.349 2.658 1.00 95.19 186 LYS A CA 1
ATOM 1492 C C . LYS A 1 186 ? 12.029 -3.080 2.522 1.00 95.19 186 LYS A C 1
ATOM 1494 O O . LYS A 1 186 ? 12.406 -2.177 1.783 1.00 95.19 186 LYS A O 1
ATOM 1499 N N . PHE A 1 187 ? 10.904 -3.016 3.234 1.00 95.25 187 PHE A N 1
ATOM 1500 C CA . PHE A 1 187 ? 10.072 -1.813 3.304 1.00 95.25 187 PHE A CA 1
ATOM 1501 C C . PHE A 1 187 ? 10.573 -0.891 4.421 1.00 95.25 187 PHE A C 1
ATOM 1503 O O . PHE A 1 187 ? 9.918 -0.693 5.443 1.00 95.25 187 PHE A O 1
ATOM 1510 N N . GLU A 1 188 ? 11.777 -0.374 4.222 1.00 94.25 188 GLU A N 1
ATOM 1511 C CA . GLU A 1 188 ? 12.515 0.485 5.146 1.00 94.25 188 GLU A CA 1
ATOM 1512 C C . GLU A 1 188 ? 13.485 1.360 4.351 1.00 94.25 188 GLU A C 1
ATOM 1514 O O . GLU A 1 188 ? 13.686 1.128 3.159 1.00 94.25 188 GLU A O 1
ATOM 1519 N N . ILE A 1 189 ? 14.131 2.325 5.007 1.00 93.38 189 ILE A N 1
ATOM 1520 C CA . ILE A 1 189 ? 15.257 3.037 4.398 1.00 93.38 189 ILE A CA 1
ATOM 1521 C C . ILE A 1 189 ? 16.463 2.088 4.357 1.00 93.38 189 ILE A C 1
ATOM 1523 O O . ILE A 1 189 ? 16.991 1.743 5.417 1.00 93.38 189 ILE A O 1
ATOM 1527 N N . PRO A 1 190 ? 16.931 1.659 3.172 1.00 94.06 190 PRO A N 1
ATOM 1528 C CA . PRO A 1 190 ? 18.125 0.832 3.091 1.00 94.06 190 PRO A CA 1
ATOM 1529 C C . PRO A 1 190 ? 19.375 1.655 3.465 1.00 94.06 190 PRO A C 1
ATOM 1531 O O . PRO A 1 190 ? 19.444 2.843 3.150 1.00 94.06 190 PRO A O 1
ATOM 1534 N N . PRO A 1 191 ? 20.408 1.036 4.064 1.00 92.31 191 PRO A N 1
ATOM 1535 C CA . PRO A 1 191 ? 21.651 1.732 4.410 1.00 92.31 191 PRO A CA 1
ATOM 1536 C C . PRO A 1 191 ? 22.499 2.098 3.181 1.00 92.31 191 PRO A C 1
ATOM 1538 O O . PRO A 1 191 ? 23.382 2.945 3.265 1.00 92.31 191 PRO A O 1
ATOM 1541 N N . SER A 1 192 ? 22.266 1.442 2.041 1.00 93.06 192 SER A N 1
ATOM 1542 C CA . SER A 1 192 ? 22.951 1.705 0.775 1.00 93.06 192 SER A CA 1
ATOM 1543 C C . SER A 1 192 ? 22.107 1.260 -0.423 1.00 93.06 192 SER A C 1
ATOM 1545 O O . SER A 1 192 ? 21.181 0.446 -0.298 1.00 93.06 192 SER A O 1
ATOM 1547 N N . LYS A 1 193 ? 22.431 1.785 -1.612 1.00 92.50 193 LYS A N 1
ATOM 1548 C CA . LYS A 1 193 ? 21.763 1.428 -2.871 1.00 92.50 193 LYS A CA 1
ATOM 1549 C C . LYS A 1 193 ? 21.959 -0.059 -3.170 1.00 92.50 193 LYS A C 1
ATOM 1551 O O . LYS A 1 193 ? 23.038 -0.493 -3.569 1.00 92.50 193 LYS A O 1
ATOM 1556 N N . ARG A 1 194 ? 20.893 -0.849 -3.012 1.00 91.75 194 ARG A N 1
ATOM 1557 C CA . ARG A 1 194 ? 20.949 -2.302 -3.236 1.00 91.75 194 ARG A CA 1
ATOM 1558 C C . ARG A 1 194 ? 21.197 -2.651 -4.711 1.00 91.75 194 ARG A C 1
ATOM 1560 O O . ARG A 1 194 ? 20.653 -1.968 -5.590 1.00 91.75 194 ARG A O 1
ATOM 1567 N N . PRO A 1 195 ? 21.958 -3.710 -5.019 1.00 94.19 195 PRO A N 1
ATOM 1568 C CA . PRO A 1 195 ? 22.083 -4.187 -6.389 1.00 94.19 195 PRO A CA 1
ATOM 1569 C C . PRO A 1 195 ? 20.737 -4.725 -6.917 1.00 94.19 195 PRO A C 1
ATOM 1571 O O . PRO A 1 195 ? 19.884 -5.150 -6.134 1.00 94.19 195 PRO A O 1
ATOM 1574 N N . PRO A 1 196 ? 20.513 -4.694 -8.241 1.00 96.12 196 PRO A N 1
ATOM 1575 C CA . PRO A 1 196 ? 19.373 -5.369 -8.856 1.00 96.12 196 PRO A CA 1
ATOM 1576 C C . PRO A 1 196 ? 19.452 -6.890 -8.678 1.00 96.12 196 PRO A C 1
ATOM 1578 O O . PRO A 1 196 ? 20.533 -7.454 -8.520 1.00 96.12 196 PRO A O 1
ATOM 1581 N N . ALA A 1 197 ? 18.309 -7.567 -8.784 1.00 97.44 197 ALA A N 1
ATOM 1582 C CA . ALA A 1 197 ? 18.295 -8.998 -9.089 1.00 97.44 197 ALA A CA 1
ATOM 1583 C C . ALA A 1 197 ? 18.704 -9.250 -10.545 1.00 97.44 197 ALA A C 1
ATOM 1585 O O . ALA A 1 197 ? 19.422 -10.202 -10.832 1.00 97.44 197 ALA A O 1
ATOM 1586 N N . ALA A 1 198 ? 18.245 -8.386 -11.453 1.00 97.69 198 ALA A N 1
ATOM 1587 C CA . ALA A 1 198 ? 18.599 -8.410 -12.863 1.00 97.69 198 ALA A CA 1
ATOM 1588 C C . ALA A 1 198 ? 18.505 -7.005 -13.473 1.00 97.69 198 ALA A C 1
ATOM 1590 O O . ALA A 1 198 ? 17.700 -6.177 -13.037 1.00 97.69 198 ALA A O 1
ATOM 1591 N N . MET A 1 199 ? 19.315 -6.775 -14.505 1.00 97.62 199 MET A N 1
ATOM 1592 C CA . MET A 1 199 ? 19.158 -5.673 -15.450 1.00 97.62 199 MET A CA 1
ATOM 1593 C C . MET A 1 199 ? 18.765 -6.287 -16.792 1.00 97.62 199 MET A C 1
ATOM 1595 O O . MET A 1 199 ? 19.524 -7.090 -17.327 1.00 97.62 199 MET A O 1
ATOM 1599 N N . ILE A 1 200 ? 17.575 -5.969 -17.296 1.00 98.19 200 ILE A N 1
ATOM 1600 C CA . ILE A 1 200 ? 16.993 -6.614 -18.480 1.00 98.19 200 ILE A CA 1
ATOM 1601 C C . ILE A 1 200 ? 16.786 -5.582 -19.588 1.00 98.19 200 ILE A C 1
ATOM 1603 O O . ILE A 1 200 ? 16.037 -4.625 -19.408 1.00 98.19 200 ILE A O 1
ATOM 1607 N N . ASP A 1 201 ? 17.439 -5.779 -20.734 1.00 96.88 201 ASP A N 1
ATOM 1608 C CA . ASP A 1 201 ? 17.393 -4.833 -21.855 1.00 96.88 201 ASP A CA 1
ATOM 1609 C C . ASP A 1 201 ? 16.072 -4.867 -22.631 1.00 96.88 201 ASP A C 1
ATOM 1611 O O . ASP A 1 201 ? 15.577 -3.820 -23.050 1.00 96.88 201 ASP A O 1
ATOM 1615 N N . SER A 1 202 ? 15.488 -6.053 -22.814 1.00 97.50 202 SER A N 1
ATOM 1616 C CA . SER A 1 202 ? 14.205 -6.209 -23.499 1.00 97.50 202 SER A CA 1
ATOM 1617 C C . SER A 1 202 ? 13.062 -5.696 -22.623 1.00 97.50 202 SER A C 1
ATOM 1619 O O . SER A 1 202 ? 12.847 -6.188 -21.516 1.00 97.50 202 SER A O 1
ATOM 1621 N N . VAL A 1 203 ? 12.277 -4.737 -23.131 1.00 96.69 203 VAL A N 1
ATOM 1622 C CA . VAL A 1 203 ? 11.123 -4.180 -22.400 1.00 96.69 203 VAL A CA 1
ATOM 1623 C C . VAL A 1 203 ? 10.089 -5.255 -22.059 1.00 96.69 203 VAL A C 1
ATOM 1625 O O . VAL A 1 203 ? 9.514 -5.228 -20.974 1.00 96.69 203 VAL A O 1
ATOM 1628 N N . HIS A 1 204 ? 9.882 -6.229 -22.947 1.00 97.75 204 HIS A N 1
ATOM 1629 C CA . HIS A 1 204 ? 8.939 -7.320 -22.718 1.00 97.75 204 HIS A CA 1
ATOM 1630 C C . HIS A 1 204 ? 9.427 -8.252 -21.607 1.00 97.75 204 HIS A C 1
ATOM 1632 O O . HIS A 1 204 ? 8.683 -8.517 -20.666 1.00 97.75 204 HIS A O 1
ATOM 1638 N N . GLU A 1 205 ? 10.694 -8.667 -21.658 1.00 98.44 205 GLU A N 1
ATOM 1639 C CA . GLU A 1 205 ? 11.285 -9.522 -20.622 1.00 98.44 205 GLU A CA 1
ATOM 1640 C C . GLU A 1 205 ? 11.364 -8.802 -19.269 1.00 98.44 205 GLU A C 1
ATOM 1642 O O . GLU A 1 205 ? 11.127 -9.406 -18.223 1.00 98.44 205 GLU A O 1
ATOM 1647 N N . TRP A 1 206 ? 11.649 -7.496 -19.275 1.00 98.31 206 TRP A N 1
ATOM 1648 C CA . TRP A 1 206 ? 11.670 -6.670 -18.070 1.00 98.31 206 TRP A CA 1
ATOM 1649 C C . TRP A 1 206 ? 10.283 -6.586 -17.427 1.00 98.31 206 TRP A C 1
ATOM 1651 O O . TRP A 1 206 ? 10.138 -6.817 -16.224 1.00 98.31 206 TRP A O 1
ATOM 1661 N N . VAL A 1 207 ? 9.247 -6.325 -18.227 1.00 98.19 207 VAL A N 1
ATOM 1662 C CA . VAL A 1 207 ? 7.855 -6.302 -17.764 1.00 98.19 207 VAL A CA 1
ATOM 1663 C C . VAL A 1 207 ? 7.418 -7.674 -17.245 1.00 98.19 207 VAL A C 1
ATOM 1665 O O . VAL A 1 207 ? 6.784 -7.755 -16.188 1.00 98.19 207 VAL A O 1
ATOM 1668 N N . ASP A 1 208 ? 7.797 -8.760 -17.916 1.00 98.56 208 ASP A N 1
ATOM 1669 C CA . ASP A 1 208 ? 7.523 -10.118 -17.446 1.00 98.56 208 ASP A CA 1
ATOM 1670 C C . ASP A 1 208 ? 8.216 -10.413 -16.114 1.00 98.56 208 ASP A C 1
ATOM 1672 O O . ASP A 1 208 ? 7.589 -10.967 -15.206 1.00 98.56 208 ASP A O 1
ATOM 1676 N N . ALA A 1 209 ? 9.471 -9.994 -15.945 1.00 98.62 209 ALA A N 1
ATOM 1677 C CA . ALA A 1 209 ? 10.209 -10.152 -14.697 1.00 98.62 209 ALA A CA 1
ATOM 1678 C C . ALA A 1 209 ? 9.582 -9.351 -13.543 1.00 98.62 209 ALA A C 1
ATOM 1680 O O . ALA A 1 209 ? 9.447 -9.872 -12.435 1.00 98.62 209 ALA A O 1
ATOM 1681 N N . LEU A 1 210 ? 9.119 -8.123 -13.793 1.00 98.44 210 LEU A N 1
ATOM 1682 C CA . LEU A 1 210 ? 8.393 -7.314 -12.806 1.00 98.44 210 LEU A CA 1
ATOM 1683 C C . LEU A 1 210 ? 7.039 -7.936 -12.432 1.00 98.44 210 LEU A C 1
ATOM 1685 O O . LEU A 1 210 ? 6.653 -7.973 -11.262 1.00 98.44 210 LEU A O 1
ATOM 1689 N N . ASN A 1 211 ? 6.321 -8.495 -13.403 1.00 98.56 211 ASN A N 1
ATOM 1690 C CA . ASN A 1 211 ? 5.063 -9.193 -13.148 1.00 98.56 211 ASN A CA 1
ATOM 1691 C C . ASN A 1 211 ? 5.279 -10.509 -12.380 1.00 98.56 211 ASN A C 1
ATOM 1693 O O . ASN A 1 211 ? 4.485 -10.861 -11.505 1.00 98.56 211 ASN A O 1
ATOM 1697 N N . GLN A 1 212 ? 6.375 -11.223 -12.643 1.00 98.56 212 GLN A N 1
ATOM 1698 C CA . GLN A 1 212 ? 6.806 -12.355 -11.819 1.00 98.56 212 GLN A CA 1
ATOM 1699 C C . GLN A 1 212 ? 7.219 -11.908 -10.412 1.00 98.56 212 GLN A C 1
ATOM 1701 O O . GLN A 1 212 ? 6.942 -12.621 -9.443 1.00 98.56 212 GLN A O 1
ATOM 1706 N N . TYR A 1 213 ? 7.824 -10.723 -10.284 1.00 98.44 213 TYR A N 1
ATOM 1707 C CA . TYR A 1 213 ? 8.166 -10.133 -8.997 1.00 98.44 213 TYR A CA 1
ATOM 1708 C C . TYR A 1 213 ? 6.930 -9.936 -8.116 1.00 98.44 213 TYR A C 1
ATOM 1710 O O . TYR A 1 213 ? 6.909 -10.409 -6.976 1.00 98.44 213 TYR A O 1
ATOM 1718 N N . LEU A 1 214 ? 5.865 -9.357 -8.683 1.00 98.50 214 LEU A N 1
ATOM 1719 C CA . LEU A 1 214 ? 4.563 -9.224 -8.027 1.00 98.50 214 LEU A CA 1
ATOM 1720 C C . LEU A 1 214 ? 4.009 -10.576 -7.562 1.00 98.50 214 LEU A C 1
ATOM 1722 O O . LEU A 1 214 ? 3.706 -10.741 -6.381 1.00 98.50 214 LEU A O 1
ATOM 1726 N N . LYS A 1 215 ? 3.935 -11.564 -8.463 1.00 98.38 215 LYS A N 1
ATOM 1727 C CA . LYS A 1 215 ? 3.396 -12.902 -8.153 1.00 98.38 215 LYS A CA 1
ATOM 1728 C C . LYS A 1 215 ? 4.135 -13.565 -6.991 1.00 98.38 215 LYS A C 1
ATOM 1730 O O . LYS A 1 215 ? 3.510 -14.018 -6.034 1.00 98.38 215 LYS A O 1
ATOM 1735 N N . ARG A 1 216 ? 5.471 -13.564 -7.028 1.00 98.12 216 ARG A N 1
ATOM 1736 C CA . ARG A 1 216 ? 6.306 -14.139 -5.961 1.00 98.12 216 ARG A CA 1
ATOM 1737 C C . ARG A 1 216 ? 6.153 -13.383 -4.640 1.00 98.12 216 ARG A C 1
ATOM 1739 O O . ARG A 1 216 ? 6.126 -14.012 -3.584 1.00 98.12 216 ARG A O 1
ATOM 1746 N N . GLY A 1 217 ? 6.022 -12.057 -4.684 1.00 97.88 217 GLY A N 1
ATOM 1747 C CA . GLY A 1 217 ? 5.748 -11.243 -3.501 1.00 97.88 217 GLY A CA 1
ATOM 1748 C C . GLY A 1 217 ? 4.384 -11.550 -2.872 1.00 97.88 217 GLY A C 1
ATOM 1749 O O . GLY A 1 217 ? 4.295 -11.686 -1.652 1.00 97.88 217 GLY A O 1
ATOM 1750 N N . LEU A 1 218 ? 3.339 -11.747 -3.684 1.00 97.81 218 LEU A N 1
ATOM 1751 C CA . LEU A 1 218 ? 1.998 -12.124 -3.215 1.00 97.81 218 LEU A CA 1
ATOM 1752 C C . LEU A 1 218 ? 1.956 -13.553 -2.659 1.00 97.81 218 LEU A C 1
ATOM 1754 O O . LEU A 1 218 ? 1.271 -13.812 -1.665 1.00 97.81 218 LEU A O 1
ATOM 1758 N N . ASP A 1 219 ? 2.713 -14.476 -3.251 1.00 97.69 219 ASP A N 1
ATOM 1759 C CA . ASP A 1 219 ? 2.911 -15.821 -2.706 1.00 97.69 219 ASP A CA 1
ATOM 1760 C C . ASP A 1 219 ? 3.641 -15.787 -1.366 1.00 97.69 219 ASP A C 1
ATOM 1762 O O . ASP A 1 219 ? 3.261 -16.475 -0.416 1.00 97.69 219 ASP A O 1
ATOM 1766 N N . ASN A 1 220 ? 4.681 -14.964 -1.268 1.00 97.38 220 ASN A N 1
ATOM 1767 C CA . ASN A 1 220 ? 5.406 -14.770 -0.029 1.00 97.38 220 ASN A CA 1
ATOM 1768 C C . ASN A 1 220 ? 4.505 -14.167 1.063 1.00 97.38 220 ASN A C 1
ATOM 1770 O O . ASN A 1 220 ? 4.515 -14.654 2.194 1.00 97.38 220 ASN A O 1
ATOM 1774 N N . TYR A 1 22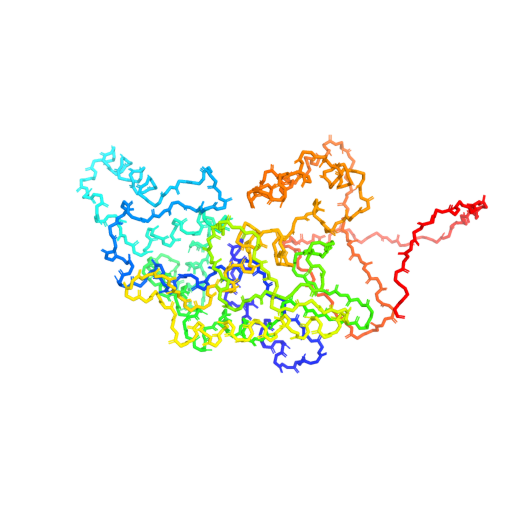1 ? 3.687 -13.177 0.710 1.00 97.38 221 TYR A N 1
ATOM 1775 C CA . TYR A 1 221 ? 2.659 -12.622 1.583 1.00 97.38 221 TYR A CA 1
ATOM 1776 C C . TYR A 1 221 ? 1.668 -13.688 2.057 1.00 97.38 221 TYR A C 1
ATOM 1778 O O . TYR A 1 221 ? 1.439 -13.818 3.253 1.00 97.38 221 TYR A O 1
ATOM 1786 N N . ARG A 1 222 ? 1.144 -14.514 1.142 1.00 96.12 222 ARG A N 1
ATOM 1787 C CA . ARG A 1 222 ? 0.198 -15.593 1.469 1.00 96.12 222 ARG A CA 1
ATOM 1788 C C . ARG A 1 222 ? 0.755 -16.571 2.506 1.00 96.12 222 ARG A C 1
ATOM 1790 O O . ARG A 1 222 ? 0.010 -17.020 3.368 1.00 96.12 222 ARG A O 1
ATOM 1797 N N . ARG A 1 223 ? 2.044 -16.914 2.418 1.00 96.19 223 ARG A N 1
ATOM 1798 C CA . ARG A 1 223 ? 2.686 -17.874 3.335 1.00 96.19 223 ARG A CA 1
ATOM 1799 C C . ARG A 1 223 ? 2.978 -17.292 4.718 1.00 96.19 223 ARG A C 1
ATOM 1801 O O . ARG A 1 223 ? 2.958 -18.038 5.687 1.00 96.19 223 ARG A O 1
ATOM 1808 N N . ARG A 1 224 ? 3.285 -15.994 4.811 1.00 95.75 224 ARG A N 1
ATOM 1809 C CA . ARG A 1 224 ? 3.679 -15.331 6.067 1.00 95.75 224 ARG A CA 1
ATOM 1810 C C . ARG A 1 224 ? 3.176 -13.880 6.135 1.00 95.75 224 ARG A C 1
ATOM 1812 O O . ARG A 1 224 ? 3.985 -12.964 6.072 1.00 95.75 224 ARG A O 1
ATOM 1819 N N . PRO A 1 225 ? 1.860 -13.625 6.244 1.00 95.81 225 PRO A N 1
ATOM 1820 C CA . PRO A 1 225 ? 1.288 -12.274 6.125 1.00 95.81 225 PRO A CA 1
ATOM 1821 C C . PRO A 1 225 ? 1.584 -11.350 7.321 1.00 95.81 225 PRO A C 1
ATOM 1823 O O . PRO A 1 225 ? 1.199 -10.178 7.304 1.00 95.81 225 PRO A O 1
ATOM 1826 N N . THR A 1 226 ? 2.229 -11.874 8.364 1.00 96.62 226 THR A N 1
ATOM 1827 C CA . THR A 1 226 ? 2.631 -11.174 9.588 1.00 96.62 226 THR A CA 1
ATOM 1828 C C . THR A 1 226 ? 4.154 -11.118 9.709 1.00 96.62 226 THR A C 1
ATOM 1830 O O . THR A 1 226 ? 4.877 -11.737 8.924 1.00 96.62 226 THR A O 1
ATOM 1833 N N . PHE A 1 227 ? 4.645 -10.364 10.691 1.00 96.25 227 PHE A N 1
ATOM 1834 C CA . PHE A 1 227 ? 6.053 -10.408 11.077 1.00 96.25 227 PHE A CA 1
ATOM 1835 C C . PHE A 1 227 ? 6.441 -11.799 11.600 1.00 96.25 227 PHE A C 1
ATOM 1837 O O . PHE A 1 227 ? 5.606 -12.512 12.163 1.00 96.25 227 PHE A O 1
ATOM 1844 N N . ASN A 1 228 ? 7.701 -12.172 11.393 1.00 95.12 228 ASN A N 1
ATOM 1845 C CA . ASN A 1 228 ? 8.363 -13.241 12.140 1.00 95.12 228 ASN A CA 1
ATOM 1846 C C . ASN A 1 228 ? 8.637 -12.808 13.596 1.00 95.12 228 ASN A C 1
ATOM 1848 O O . ASN A 1 228 ? 8.432 -11.649 13.954 1.00 95.12 228 ASN A O 1
ATOM 1852 N N . GLU A 1 229 ? 9.078 -13.747 14.436 1.00 92.44 229 GLU A N 1
ATOM 1853 C CA . GLU A 1 229 ? 9.254 -13.533 15.883 1.00 92.44 229 GLU A CA 1
ATOM 1854 C C . GLU A 1 229 ? 10.238 -12.401 16.214 1.00 92.44 229 GLU A C 1
ATOM 1856 O O . GLU A 1 229 ? 9.934 -11.547 17.042 1.00 92.44 229 GLU A O 1
ATOM 1861 N N . ASP A 1 230 ? 11.378 -12.343 15.518 1.00 93.56 230 ASP A N 1
ATOM 1862 C CA . ASP A 1 230 ? 12.387 -11.279 15.657 1.00 93.56 230 ASP A CA 1
ATOM 1863 C C . ASP A 1 230 ? 12.000 -9.977 14.927 1.00 93.56 230 ASP A C 1
ATOM 1865 O O . ASP A 1 230 ? 12.727 -8.985 14.983 1.00 93.56 230 ASP A O 1
ATOM 1869 N N . ARG A 1 231 ? 10.864 -9.985 14.217 1.00 91.75 231 ARG A N 1
ATOM 1870 C CA . ARG A 1 231 ? 10.327 -8.888 13.406 1.00 91.75 231 ARG A CA 1
ATOM 1871 C C . ARG A 1 231 ? 11.273 -8.365 12.323 1.00 91.75 231 ARG A C 1
ATOM 1873 O O . ARG A 1 231 ? 11.053 -7.272 11.804 1.00 91.75 231 ARG A O 1
ATOM 1880 N N . SER A 1 232 ? 12.278 -9.143 11.931 1.00 92.62 232 SER A N 1
ATOM 1881 C CA . SER A 1 232 ? 13.214 -8.778 10.864 1.00 92.62 232 SER A CA 1
ATOM 1882 C C . SER A 1 232 ? 12.595 -8.875 9.467 1.00 92.62 232 SER A C 1
ATOM 1884 O O . SER A 1 232 ? 13.158 -8.376 8.488 1.00 92.62 232 SER A O 1
ATOM 1886 N N . SER A 1 233 ? 11.451 -9.555 9.317 1.00 94.44 233 SER A N 1
ATOM 1887 C CA . SER A 1 233 ? 10.799 -9.715 8.020 1.00 94.44 233 SER A CA 1
ATOM 1888 C C . SER A 1 233 ? 9.305 -10.015 8.105 1.00 94.44 233 SER A C 1
ATOM 1890 O O . SER A 1 233 ? 8.808 -10.633 9.043 1.00 94.44 233 SER A O 1
ATOM 1892 N N . ARG A 1 234 ? 8.580 -9.672 7.038 1.00 95.50 234 ARG A N 1
ATOM 1893 C CA . ARG A 1 234 ? 7.194 -10.120 6.822 1.00 95.50 234 ARG A CA 1
ATOM 1894 C C . ARG A 1 234 ? 6.936 -10.474 5.368 1.00 95.50 234 ARG A C 1
ATOM 1896 O O . ARG A 1 234 ? 7.720 -10.141 4.478 1.00 95.50 234 ARG A O 1
ATOM 1903 N N . GLY A 1 235 ? 5.864 -11.209 5.124 1.00 95.94 235 GLY A N 1
ATOM 1904 C CA . GLY A 1 235 ? 5.439 -11.549 3.778 1.00 95.94 235 GLY A CA 1
ATOM 1905 C C . GLY A 1 235 ? 4.996 -10.313 2.998 1.00 95.94 235 GLY A C 1
ATOM 1906 O O . GLY A 1 235 ? 4.418 -9.392 3.570 1.00 95.94 235 GLY A O 1
ATOM 1907 N N . GLY A 1 236 ? 5.272 -10.275 1.693 1.00 95.81 236 GLY A N 1
ATOM 1908 C CA . GLY A 1 236 ? 4.878 -9.155 0.822 1.00 95.81 236 GLY A CA 1
ATOM 1909 C C . GLY A 1 236 ? 5.677 -7.868 1.036 1.00 95.81 236 GLY A C 1
ATOM 1910 O O . GLY A 1 236 ? 5.390 -6.855 0.404 1.00 95.81 236 GLY A O 1
ATOM 1911 N N . GLU A 1 237 ? 6.690 -7.900 1.901 1.00 95.81 237 GLU A N 1
ATOM 1912 C CA . GLU A 1 237 ? 7.561 -6.768 2.220 1.00 95.81 237 GLU A CA 1
ATOM 1913 C C . GLU A 1 237 ? 8.224 -6.157 0.987 1.00 95.81 237 GLU A C 1
ATOM 1915 O O . GLU A 1 237 ? 8.230 -4.942 0.827 1.00 95.81 237 GLU A O 1
ATOM 1920 N N . SER A 1 238 ? 8.647 -7.000 0.055 1.00 96.94 238 SER A N 1
ATOM 1921 C CA . SER A 1 238 ? 9.253 -6.588 -1.206 1.00 96.94 238 SER A CA 1
ATOM 1922 C C . SER A 1 238 ? 8.277 -5.860 -2.146 1.00 96.94 238 SER A C 1
ATOM 1924 O O . SER A 1 238 ? 8.698 -5.033 -2.957 1.00 96.94 238 SER A O 1
ATOM 1926 N N . LEU A 1 239 ? 6.966 -6.089 -2.009 1.00 97.69 239 LEU A N 1
ATOM 1927 C CA . LEU A 1 239 ? 5.927 -5.350 -2.739 1.00 97.69 239 LEU A CA 1
ATOM 1928 C C . LEU A 1 239 ? 5.613 -4.006 -2.083 1.00 97.69 239 LEU A C 1
ATOM 1930 O O . LEU A 1 239 ? 5.413 -3.010 -2.773 1.00 97.69 239 LEU A O 1
ATOM 1934 N N . MET A 1 240 ? 5.606 -3.964 -0.750 1.00 96.00 240 MET A N 1
ATOM 1935 C CA . MET A 1 240 ? 5.496 -2.706 -0.008 1.00 96.00 240 MET A CA 1
ATOM 1936 C C . MET A 1 240 ? 6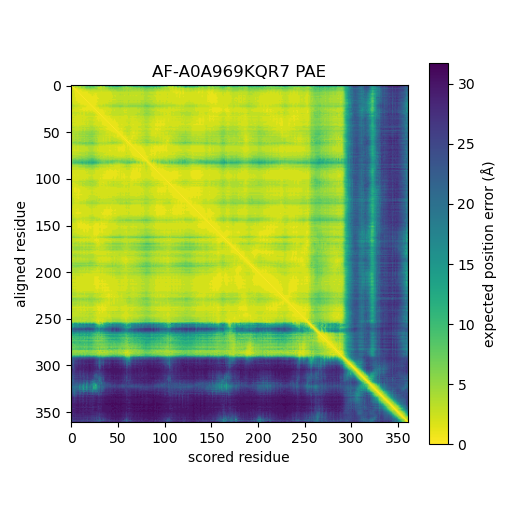.719 -1.815 -0.246 1.00 96.00 240 MET A C 1
ATOM 1938 O O . MET A 1 240 ? 6.567 -0.604 -0.383 1.00 96.00 240 MET A O 1
ATOM 1942 N N . ALA A 1 241 ? 7.908 -2.407 -0.374 1.00 96.06 241 ALA A N 1
ATOM 1943 C CA . ALA A 1 241 ? 9.101 -1.706 -0.822 1.00 96.06 241 ALA A CA 1
ATOM 1944 C C . ALA A 1 241 ? 8.916 -1.168 -2.243 1.00 96.06 241 ALA A C 1
ATOM 1946 O O . ALA A 1 241 ? 9.114 0.018 -2.463 1.00 96.06 241 ALA A O 1
ATOM 1947 N N . LEU A 1 242 ? 8.432 -1.991 -3.184 1.00 95.81 242 LEU A N 1
ATOM 1948 C CA . LEU A 1 242 ? 8.251 -1.579 -4.580 1.00 95.81 242 LEU A CA 1
ATOM 1949 C C . LEU A 1 242 ? 7.368 -0.335 -4.740 1.00 95.81 242 LEU A C 1
ATOM 1951 O O . LEU A 1 242 ? 7.602 0.435 -5.664 1.00 95.81 242 LEU A O 1
ATOM 1955 N N . GLN A 1 243 ? 6.391 -0.100 -3.861 1.00 92.75 243 GLN A N 1
ATOM 1956 C CA . GLN A 1 243 ? 5.565 1.114 -3.894 1.00 92.75 243 GLN A CA 1
ATOM 1957 C C . GLN A 1 243 ? 6.153 2.337 -3.173 1.00 92.75 243 GLN A C 1
ATOM 1959 O O . GLN A 1 243 ? 5.487 3.361 -3.092 1.00 92.75 243 GLN A O 1
ATOM 1964 N N . ASN A 1 244 ? 7.372 2.258 -2.646 1.00 92.56 244 ASN A N 1
ATOM 1965 C CA . ASN A 1 244 ? 7.986 3.312 -1.851 1.00 92.56 244 ASN A CA 1
ATOM 1966 C C . ASN A 1 244 ? 9.352 3.697 -2.418 1.00 92.56 244 ASN A C 1
ATOM 1968 O O . ASN A 1 244 ? 10.248 2.864 -2.548 1.00 92.56 244 ASN A O 1
ATOM 1972 N N . ARG A 1 245 ? 9.515 4.971 -2.784 1.00 90.94 245 ARG A N 1
ATOM 1973 C CA . ARG A 1 245 ? 10.735 5.429 -3.459 1.00 90.94 245 ARG A CA 1
ATOM 1974 C C . ARG A 1 245 ? 11.963 5.350 -2.548 1.00 90.94 245 ARG A C 1
ATOM 1976 O O . ARG A 1 245 ? 12.956 4.810 -3.034 1.00 90.94 245 ARG A O 1
ATOM 1983 N N . PRO A 1 246 ? 11.922 5.760 -1.263 1.00 92.25 246 PRO A N 1
ATOM 1984 C CA . PRO A 1 246 ? 13.049 5.567 -0.350 1.00 92.25 246 PRO A CA 1
ATOM 1985 C C . PRO A 1 246 ? 13.500 4.108 -0.239 1.00 92.25 246 PRO A C 1
ATOM 1987 O O . PRO A 1 246 ? 14.682 3.818 -0.420 1.00 92.25 246 PRO A O 1
ATOM 1990 N N . ALA A 1 247 ? 12.562 3.175 -0.054 1.00 94.44 247 ALA A N 1
ATOM 1991 C CA . ALA A 1 247 ? 12.856 1.743 0.029 1.00 94.44 247 ALA A CA 1
ATOM 1992 C C . ALA A 1 247 ? 13.499 1.182 -1.252 1.00 94.44 247 ALA A C 1
ATOM 1994 O O . ALA A 1 247 ? 14.314 0.259 -1.207 1.00 94.44 247 ALA A O 1
ATOM 1995 N N . MET A 1 248 ? 13.169 1.772 -2.403 1.00 94.88 248 MET A N 1
ATOM 1996 C CA . MET A 1 248 ? 13.702 1.395 -3.715 1.00 94.88 248 MET A CA 1
ATOM 1997 C C . MET A 1 248 ? 14.926 2.201 -4.150 1.00 94.88 248 MET A C 1
ATOM 1999 O O . MET A 1 248 ? 15.460 1.956 -5.240 1.00 94.88 248 MET A O 1
ATOM 2003 N N . TRP A 1 249 ? 15.386 3.149 -3.331 1.00 92.94 249 TRP A N 1
ATOM 2004 C CA . TRP A 1 249 ? 16.412 4.116 -3.721 1.00 92.94 249 TRP A CA 1
ATOM 2005 C C . TRP A 1 249 ? 16.038 4.846 -5.026 1.00 92.94 249 TRP A C 1
ATOM 2007 O O . TRP A 1 249 ? 16.809 4.875 -5.984 1.00 92.94 249 TRP A O 1
ATOM 2017 N N . GLY A 1 250 ? 14.788 5.308 -5.120 1.00 90.06 250 GLY A N 1
ATOM 2018 C CA . GLY A 1 250 ? 14.232 5.995 -6.293 1.00 90.06 250 GLY A CA 1
ATOM 2019 C C . GLY A 1 250 ? 13.877 5.092 -7.477 1.00 90.06 250 GLY A C 1
ATOM 2020 O O . GLY A 1 250 ? 13.318 5.560 -8.464 1.00 90.06 250 GLY A O 1
ATOM 2021 N N . ARG A 1 251 ? 14.146 3.782 -7.398 1.00 92.56 251 ARG A N 1
ATOM 2022 C CA . ARG A 1 251 ? 13.942 2.837 -8.511 1.00 92.56 251 ARG A CA 1
ATOM 2023 C C . ARG A 1 251 ? 12.566 2.161 -8.487 1.00 92.56 251 ARG A C 1
ATOM 2025 O O . ARG A 1 251 ? 12.455 0.956 -8.713 1.00 92.56 251 ARG A O 1
ATOM 2032 N N . SER A 1 252 ? 11.511 2.926 -8.202 1.00 91.44 252 SER A N 1
ATOM 2033 C CA . SER A 1 252 ? 10.126 2.434 -8.179 1.00 91.44 252 SER A CA 1
ATOM 2034 C C . SER A 1 252 ? 9.327 2.902 -9.396 1.00 91.44 252 SER A C 1
ATOM 2036 O O . SER A 1 252 ? 8.997 4.075 -9.514 1.00 91.44 252 SER A O 1
ATOM 2038 N N . ILE A 1 253 ? 8.854 1.974 -10.228 1.00 90.50 253 ILE A N 1
ATOM 2039 C CA . ILE A 1 253 ? 7.910 2.310 -11.314 1.00 90.50 253 ILE A CA 1
ATOM 2040 C C . ILE A 1 253 ? 6.447 2.424 -10.850 1.00 90.50 253 ILE A C 1
ATOM 2042 O O . ILE A 1 253 ? 5.549 2.632 -11.663 1.00 90.50 253 ILE A O 1
ATOM 2046 N N . ILE A 1 254 ? 6.185 2.260 -9.548 1.00 90.19 254 ILE A N 1
ATOM 2047 C CA . ILE A 1 254 ? 4.841 2.343 -8.950 1.00 90.19 254 ILE A CA 1
ATOM 2048 C C . ILE A 1 254 ? 4.634 3.676 -8.225 1.00 90.19 254 ILE A C 1
ATOM 2050 O O . ILE A 1 254 ? 3.500 4.078 -8.012 1.00 90.19 254 ILE A O 1
ATOM 2054 N N . SER A 1 255 ? 5.687 4.381 -7.816 1.00 82.56 255 SER A N 1
ATOM 2055 C CA . SER A 1 255 ? 5.518 5.601 -7.016 1.00 82.56 255 SER A CA 1
ATOM 2056 C C . SER A 1 255 ? 6.325 6.800 -7.497 1.00 82.56 255 SER A C 1
ATOM 2058 O O . SER A 1 255 ? 6.234 7.847 -6.859 1.00 82.56 255 SER A O 1
ATOM 2060 N N . ASN A 1 256 ? 7.078 6.687 -8.596 1.00 72.69 256 ASN A N 1
ATOM 2061 C CA . ASN A 1 256 ? 7.831 7.815 -9.147 1.00 72.69 256 ASN A CA 1
ATOM 2062 C C . ASN A 1 256 ? 6.925 8.988 -9.544 1.00 72.69 256 ASN A C 1
ATOM 2064 O O . ASN A 1 256 ? 5.790 8.802 -9.993 1.00 72.69 256 ASN A O 1
ATOM 2068 N N . CYS A 1 257 ? 7.431 10.205 -9.340 1.00 66.38 257 CYS A N 1
ATOM 2069 C CA . CYS A 1 257 ? 6.686 11.436 -9.557 1.00 66.38 257 CYS A CA 1
ATOM 2070 C C . CYS A 1 257 ? 6.948 12.021 -10.955 1.00 66.38 257 CYS A C 1
ATOM 2072 O O . CYS A 1 257 ? 7.806 11.565 -11.718 1.00 66.38 257 CYS A O 1
ATOM 2074 N N . TYR A 1 258 ? 6.200 13.075 -11.297 1.00 56.03 258 TYR A N 1
ATOM 2075 C CA . TYR A 1 258 ? 6.361 13.811 -12.556 1.00 56.03 258 TYR A CA 1
ATOM 2076 C C . TYR A 1 258 ? 7.805 14.268 -12.808 1.00 56.03 258 TYR A C 1
ATOM 2078 O O . TYR A 1 258 ? 8.260 14.203 -13.949 1.00 56.03 258 TYR A O 1
ATOM 2086 N N . GLY A 1 259 ? 8.517 14.687 -11.755 1.00 54.53 259 GLY A N 1
ATOM 2087 C CA . GLY A 1 259 ? 9.900 15.162 -11.832 1.00 54.53 259 GLY A CA 1
ATOM 2088 C C . GLY A 1 259 ? 10.936 14.064 -12.085 1.00 54.53 259 GLY A C 1
ATOM 2089 O O . GLY A 1 259 ? 12.058 14.383 -12.463 1.00 54.53 259 GLY A O 1
ATOM 2090 N N . ASP A 1 260 ? 10.578 12.788 -11.919 1.00 60.50 260 ASP A N 1
ATOM 2091 C CA . ASP A 1 260 ? 11.500 11.672 -12.161 1.00 60.50 260 ASP A CA 1
ATOM 2092 C C . ASP A 1 260 ? 11.400 11.144 -13.592 1.00 60.50 260 ASP A C 1
ATOM 2094 O O . ASP A 1 260 ? 12.416 10.833 -14.207 1.00 60.50 260 ASP A O 1
ATOM 2098 N N . GLY A 1 261 ? 10.187 11.103 -14.157 1.00 52.50 261 GLY A N 1
ATOM 2099 C CA . GLY A 1 261 ? 9.981 10.558 -15.505 1.00 52.50 261 GLY A CA 1
ATOM 2100 C C . GLY A 1 261 ? 8.568 10.641 -16.093 1.00 52.50 261 GLY A C 1
ATOM 2101 O O . GLY A 1 261 ? 8.381 10.271 -17.247 1.00 52.50 261 GLY A O 1
ATOM 2102 N N . GLY A 1 262 ? 7.555 11.109 -15.350 1.00 52.81 262 GLY A N 1
ATOM 2103 C CA . GLY A 1 262 ? 6.150 11.041 -15.799 1.00 52.81 262 GLY A CA 1
ATOM 2104 C C . GLY A 1 262 ? 5.780 12.014 -16.928 1.00 52.81 262 GLY A C 1
ATOM 2105 O O . GLY A 1 262 ? 4.862 11.751 -17.699 1.00 52.81 262 GLY A O 1
ATOM 2106 N N . CYS A 1 263 ? 6.501 13.132 -17.050 1.00 54.66 263 CYS A N 1
ATOM 2107 C CA . CYS A 1 263 ? 6.391 14.057 -18.180 1.00 54.66 263 CYS A CA 1
ATOM 2108 C C . CYS A 1 263 ? 7.758 14.712 -18.406 1.00 54.66 263 CYS A C 1
ATOM 2110 O O . CYS A 1 263 ? 8.029 15.824 -17.955 1.00 54.66 263 CYS A O 1
ATOM 2112 N N . ILE A 1 264 ? 8.658 13.964 -19.048 1.00 56.78 264 ILE A N 1
ATOM 2113 C CA . ILE A 1 264 ? 10.073 14.331 -19.229 1.00 56.78 264 ILE A CA 1
ATOM 2114 C C . ILE A 1 264 ? 10.301 15.615 -20.038 1.00 56.78 264 ILE A C 1
ATOM 2116 O O . ILE A 1 264 ? 11.424 16.118 -20.047 1.00 56.78 264 ILE A O 1
ATOM 2120 N N . THR A 1 265 ? 9.268 16.128 -20.707 1.00 59.44 265 THR A N 1
ATOM 2121 C CA . THR A 1 265 ? 9.375 17.198 -21.703 1.00 59.44 265 THR A CA 1
ATOM 2122 C C . THR A 1 265 ? 9.131 18.600 -21.155 1.00 59.44 265 THR A C 1
ATOM 2124 O O . THR A 1 265 ? 9.149 19.540 -21.940 1.00 59.44 265 THR A O 1
ATOM 2127 N N . THR A 1 266 ? 8.857 18.776 -19.859 1.00 69.06 266 THR A N 1
ATOM 2128 C CA . THR A 1 266 ? 8.764 20.127 -19.284 1.00 69.06 266 THR A CA 1
ATOM 2129 C C . THR A 1 266 ? 10.136 20.601 -18.818 1.00 69.06 266 THR A C 1
ATOM 2131 O O . THR A 1 266 ? 10.873 19.836 -18.192 1.00 69.06 266 THR A O 1
ATOM 2134 N N . ASP A 1 267 ? 10.454 21.871 -19.073 1.00 75.75 267 ASP A N 1
ATOM 2135 C CA . ASP A 1 267 ? 11.702 22.498 -18.611 1.00 75.75 267 ASP A CA 1
ATOM 2136 C C . ASP A 1 267 ? 11.849 22.368 -17.091 1.00 75.75 267 ASP A C 1
ATOM 2138 O O . ASP A 1 267 ? 12.886 21.948 -16.593 1.00 75.75 267 ASP A O 1
ATOM 2142 N N . TYR A 1 268 ? 10.746 22.551 -16.357 1.00 72.56 268 TYR A N 1
ATOM 2143 C CA . TYR A 1 268 ? 10.696 22.332 -14.912 1.00 72.56 268 TYR A CA 1
ATOM 2144 C C . TYR A 1 268 ? 11.174 20.932 -14.492 1.00 72.56 268 TYR A C 1
ATOM 2146 O O . TYR A 1 268 ? 11.932 20.785 -13.537 1.00 72.56 268 TYR A O 1
ATOM 2154 N N . ALA A 1 269 ? 10.736 19.878 -15.189 1.00 69.44 269 ALA A N 1
ATOM 2155 C CA . ALA A 1 269 ? 11.182 18.526 -14.870 1.00 69.44 269 ALA A CA 1
ATOM 2156 C C . ALA A 1 269 ? 12.651 18.309 -15.268 1.00 69.44 269 ALA A C 1
ATOM 2158 O O . ALA A 1 269 ? 13.333 17.511 -14.628 1.00 69.44 269 ALA A O 1
ATOM 2159 N N . ALA A 1 270 ? 13.142 18.988 -16.309 1.00 73.81 270 ALA A N 1
ATOM 2160 C CA . ALA A 1 270 ? 14.550 18.948 -16.686 1.00 73.81 270 ALA A CA 1
ATOM 2161 C C . ALA A 1 270 ? 15.440 19.613 -15.626 1.00 73.81 270 ALA A C 1
ATOM 2163 O O . ALA A 1 270 ? 16.433 19.006 -15.233 1.00 73.81 270 ALA A O 1
ATOM 2164 N N . ASP A 1 271 ? 15.048 20.777 -15.108 1.00 79.38 271 ASP A N 1
ATOM 2165 C CA . ASP A 1 271 ? 15.795 21.505 -14.077 1.00 79.38 271 ASP A CA 1
ATOM 2166 C C . ASP A 1 271 ? 15.977 20.665 -12.812 1.00 79.38 271 ASP A C 1
ATOM 2168 O O . ASP A 1 271 ? 17.091 20.526 -12.318 1.00 79.38 271 ASP A O 1
ATOM 2172 N N . ILE A 1 272 ? 14.912 20.009 -12.335 1.00 76.75 272 ILE A N 1
ATOM 2173 C CA . ILE A 1 272 ? 15.007 19.141 -11.152 1.00 76.75 272 ILE A CA 1
ATOM 2174 C C . ILE A 1 272 ? 15.916 17.933 -11.420 1.00 76.75 272 ILE A C 1
ATOM 2176 O O . ILE A 1 272 ? 16.668 17.528 -10.540 1.00 76.75 272 ILE A O 1
ATOM 2180 N N . ARG A 1 273 ? 15.852 17.310 -12.605 1.00 74.44 273 ARG A N 1
ATOM 2181 C CA . ARG A 1 273 ? 16.705 16.145 -12.921 1.00 74.44 273 ARG A CA 1
ATOM 2182 C C . ARG A 1 273 ? 18.176 16.515 -13.064 1.00 74.44 273 ARG A C 1
ATOM 2184 O O . ARG A 1 273 ? 19.033 15.699 -12.744 1.00 74.44 273 ARG A O 1
ATOM 2191 N N . ASN A 1 274 ? 18.442 17.706 -13.588 1.00 77.94 274 ASN A N 1
ATOM 2192 C CA . ASN A 1 274 ? 19.788 18.193 -13.857 1.00 77.94 274 ASN A CA 1
ATOM 2193 C C . ASN A 1 274 ? 20.393 18.945 -12.668 1.00 77.94 274 ASN A C 1
ATOM 2195 O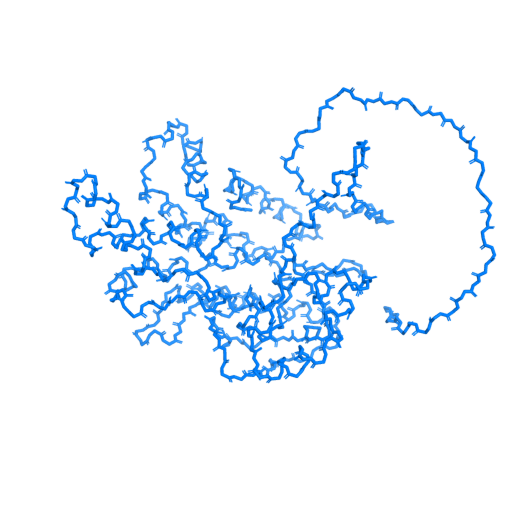 O . ASN A 1 274 ? 21.538 19.383 -12.765 1.00 77.94 274 ASN A O 1
ATOM 2199 N N . ASP A 1 275 ? 19.650 19.088 -11.569 1.00 82.38 275 ASP A N 1
ATOM 2200 C CA . ASP A 1 275 ? 20.146 19.664 -10.328 1.00 82.38 275 ASP A CA 1
ATOM 2201 C C . ASP A 1 275 ? 21.369 18.852 -9.836 1.00 82.38 275 ASP A C 1
ATOM 2203 O O . ASP A 1 275 ? 21.236 17.672 -9.479 1.00 82.38 275 ASP A O 1
ATOM 2207 N N . PRO A 1 276 ? 22.580 19.441 -9.837 1.00 82.81 276 PRO A N 1
ATOM 2208 C CA . PRO A 1 276 ? 23.799 18.735 -9.460 1.00 82.81 276 PRO A CA 1
ATOM 2209 C C . PRO A 1 276 ? 23.789 18.305 -7.989 1.00 82.81 276 PRO A C 1
ATOM 2211 O O . PRO A 1 276 ? 24.372 17.267 -7.658 1.00 82.81 276 PRO A O 1
ATOM 2214 N N . ASP A 1 277 ? 23.093 19.046 -7.122 1.00 84.25 277 ASP A N 1
ATOM 2215 C CA . ASP A 1 277 ? 22.957 18.692 -5.713 1.00 84.25 277 ASP A CA 1
ATOM 2216 C C . ASP A 1 277 ? 22.097 17.437 -5.583 1.00 84.25 277 ASP A C 1
ATOM 2218 O O . ASP A 1 277 ? 22.480 16.494 -4.888 1.00 84.25 277 ASP A O 1
ATOM 2222 N N . ARG A 1 278 ? 20.993 17.355 -6.340 1.00 82.06 278 ARG A N 1
ATOM 2223 C CA . ARG A 1 278 ? 20.179 16.135 -6.411 1.00 82.06 278 ARG A CA 1
ATOM 2224 C C . ARG A 1 278 ? 21.013 14.942 -6.871 1.00 82.06 278 ARG A C 1
ATOM 2226 O O . ARG A 1 278 ? 20.985 13.911 -6.206 1.00 82.06 278 ARG A O 1
ATOM 2233 N N . ILE A 1 279 ? 21.763 15.068 -7.966 1.00 80.94 279 ILE A N 1
ATOM 2234 C CA . ILE A 1 279 ? 22.577 13.968 -8.518 1.00 80.94 279 ILE A CA 1
ATOM 2235 C C . ILE A 1 279 ? 23.605 13.472 -7.491 1.00 80.94 279 ILE A C 1
ATOM 2237 O O . ILE A 1 279 ? 23.767 12.265 -7.303 1.00 80.94 279 ILE A O 1
ATOM 2241 N N . SER A 1 280 ? 24.273 14.394 -6.795 1.00 84.94 280 SER A N 1
ATOM 2242 C CA . SER A 1 280 ? 25.218 14.069 -5.720 1.00 84.94 280 SER A CA 1
ATOM 2243 C C . SER A 1 280 ? 24.531 13.331 -4.561 1.00 84.94 280 SER A C 1
ATOM 2245 O O . SER A 1 280 ? 25.024 12.319 -4.051 1.00 84.94 280 SER A O 1
ATOM 2247 N N . MET A 1 281 ? 23.336 13.786 -4.182 1.00 86.75 281 MET A N 1
ATOM 2248 C CA . MET A 1 281 ? 22.543 13.194 -3.109 1.00 86.75 281 MET A CA 1
ATOM 2249 C C . MET A 1 281 ? 21.953 11.830 -3.473 1.00 86.75 281 MET A C 1
ATOM 2251 O O . MET A 1 281 ? 21.877 10.966 -2.606 1.00 86.75 281 MET A O 1
ATOM 2255 N N . GLU A 1 282 ? 21.609 11.567 -4.737 1.00 87.62 282 GLU A N 1
ATOM 2256 C CA . GLU A 1 282 ? 21.115 10.256 -5.189 1.00 87.62 282 GLU A CA 1
ATOM 2257 C C . GLU A 1 282 ? 22.112 9.117 -4.938 1.00 87.62 282 GLU A C 1
ATOM 2259 O O . GLU A 1 282 ? 21.713 7.953 -4.918 1.00 87.62 282 GLU A O 1
ATOM 2264 N N . ALA A 1 283 ? 23.396 9.404 -4.713 1.00 85.00 283 ALA A N 1
ATOM 2265 C CA . ALA A 1 283 ? 24.379 8.389 -4.342 1.00 85.00 283 ALA A CA 1
ATOM 2266 C C . ALA A 1 283 ? 24.335 8.004 -2.852 1.00 85.00 283 ALA A C 1
ATOM 2268 O O . ALA A 1 283 ? 24.758 6.903 -2.499 1.00 85.00 283 ALA A O 1
ATOM 2269 N N . THR A 1 284 ? 23.842 8.888 -1.979 1.00 88.88 284 THR A N 1
ATOM 2270 C CA . THR A 1 284 ? 24.042 8.789 -0.520 1.00 88.88 284 THR A CA 1
ATOM 2271 C C . THR A 1 284 ? 22.763 8.903 0.309 1.00 88.88 284 THR A C 1
ATOM 2273 O O . THR A 1 284 ? 22.726 8.383 1.421 1.00 88.88 284 THR A O 1
ATOM 2276 N N . ASP A 1 285 ? 21.710 9.521 -0.224 1.00 89.19 285 ASP A N 1
ATOM 2277 C CA . ASP A 1 285 ? 20.478 9.835 0.494 1.00 89.19 285 ASP A CA 1
ATOM 2278 C C . ASP A 1 285 ? 19.241 9.284 -0.245 1.00 89.19 285 ASP A C 1
ATOM 2280 O O . ASP A 1 285 ? 18.773 9.891 -1.210 1.00 89.19 285 ASP A O 1
ATOM 2284 N N . PRO A 1 286 ? 18.642 8.170 0.211 1.00 86.25 286 PRO A N 1
ATOM 2285 C CA . PRO A 1 286 ? 17.421 7.632 -0.387 1.00 86.25 286 PRO A CA 1
ATOM 2286 C C . PRO A 1 286 ? 16.188 8.526 -0.167 1.00 86.25 286 PRO A C 1
ATOM 2288 O O . PRO A 1 286 ? 15.177 8.330 -0.840 1.00 86.25 286 PRO A O 1
ATOM 2291 N N . LEU A 1 287 ? 16.236 9.511 0.738 1.00 86.69 287 LEU A N 1
ATOM 2292 C CA . LEU A 1 287 ? 15.157 10.484 0.929 1.00 86.69 287 LEU A CA 1
ATOM 2293 C C . LEU A 1 287 ? 15.238 11.660 -0.047 1.00 86.69 287 LEU A C 1
ATOM 2295 O O . LEU A 1 287 ? 14.285 12.436 -0.113 1.00 86.69 287 LEU A O 1
ATOM 2299 N N . VAL A 1 288 ? 16.305 11.789 -0.849 1.00 85.81 288 VAL A N 1
ATOM 2300 C CA . VAL A 1 288 ? 16.383 12.821 -1.903 1.00 85.81 288 VAL A CA 1
ATOM 2301 C C . VAL A 1 288 ? 15.176 12.762 -2.841 1.00 85.81 288 VAL A C 1
ATOM 2303 O O . VAL A 1 288 ? 14.671 13.786 -3.294 1.00 85.81 288 VAL A O 1
ATOM 2306 N N . PHE A 1 289 ? 14.646 11.558 -3.045 1.00 81.25 289 PHE A N 1
ATOM 2307 C CA . PHE A 1 289 ? 13.477 11.301 -3.866 1.00 81.25 289 PHE A CA 1
ATOM 2308 C C . PHE A 1 289 ? 12.189 11.900 -3.266 1.00 81.25 289 PHE A C 1
ATOM 2310 O O . PHE A 1 289 ? 11.305 12.291 -4.017 1.00 81.25 289 PHE A O 1
ATOM 2317 N N . GLU A 1 290 ? 12.091 12.085 -1.948 1.00 77.94 290 GLU A N 1
ATOM 2318 C CA . GLU A 1 290 ? 10.918 12.688 -1.283 1.00 77.94 290 GLU A CA 1
ATOM 2319 C C . GLU A 1 290 ? 11.062 14.203 -1.047 1.00 77.94 290 GLU A C 1
ATOM 2321 O O . GLU A 1 290 ? 10.085 14.885 -0.737 1.00 77.94 290 GLU A O 1
ATOM 2326 N N . LYS A 1 291 ? 12.271 14.763 -1.211 1.00 71.44 291 LYS A N 1
ATOM 2327 C CA . LYS A 1 291 ? 12.543 16.200 -1.004 1.00 71.44 291 LYS A CA 1
ATOM 2328 C C . LYS A 1 291 ? 11.930 17.089 -2.079 1.00 71.44 291 LYS A C 1
ATOM 2330 O O . LYS A 1 291 ? 11.629 18.252 -1.811 1.00 71.44 291 LYS A O 1
ATOM 2335 N N . PHE A 1 292 ? 11.718 16.546 -3.272 1.00 59.81 292 PHE A N 1
ATOM 2336 C CA . PHE A 1 292 ? 11.040 17.257 -4.342 1.00 59.81 292 PHE A CA 1
ATOM 2337 C C . PHE A 1 292 ? 9.555 16.930 -4.265 1.00 59.81 292 PHE A C 1
ATOM 2339 O O . PHE A 1 292 ? 9.185 15.768 -4.468 1.00 59.81 292 PHE A O 1
ATOM 2346 N N . PRO A 1 293 ? 8.692 17.914 -3.951 1.00 46.06 293 PRO A N 1
ATOM 2347 C CA . PRO A 1 293 ? 7.271 17.654 -3.861 1.00 46.06 293 PRO A CA 1
ATOM 2348 C C . PRO A 1 293 ? 6.816 17.036 -5.181 1.00 46.06 293 PRO A C 1
ATOM 2350 O O . PRO A 1 293 ? 7.072 17.581 -6.257 1.00 46.06 293 PRO A O 1
ATOM 2353 N N . ALA A 1 294 ? 6.092 15.916 -5.108 1.00 43.12 294 ALA A N 1
ATOM 2354 C CA . ALA A 1 294 ? 5.088 15.639 -6.120 1.00 43.12 294 ALA A CA 1
ATOM 2355 C C . ALA A 1 294 ? 4.203 16.883 -6.111 1.00 43.12 294 ALA A C 1
ATOM 2357 O O . ALA A 1 294 ? 3.445 17.043 -5.158 1.00 43.12 294 ALA A O 1
ATOM 2358 N N . ILE A 1 295 ? 4.444 17.818 -7.043 1.00 37.53 295 ILE A N 1
ATOM 2359 C CA . ILE A 1 295 ? 3.901 19.177 -7.002 1.00 37.53 295 ILE A CA 1
ATOM 2360 C C . ILE A 1 295 ? 2.457 19.076 -6.528 1.00 37.53 295 ILE A C 1
ATOM 2362 O O . ILE A 1 295 ? 1.620 18.474 -7.206 1.00 37.53 295 ILE A O 1
ATOM 2366 N N . HIS A 1 296 ? 2.189 19.609 -5.330 1.00 33.00 296 HIS A N 1
ATOM 2367 C CA . HIS A 1 296 ? 0.842 19.995 -4.951 1.00 33.00 296 HIS A CA 1
ATOM 2368 C C . HIS A 1 296 ? 0.289 20.712 -6.163 1.00 33.00 296 HIS A C 1
ATOM 2370 O O . HIS A 1 296 ? 0.891 21.715 -6.535 1.00 33.00 296 HIS A O 1
ATOM 2376 N N . ALA A 1 297 ? -0.737 20.121 -6.792 1.00 32.22 297 ALA A N 1
ATOM 2377 C CA . ALA A 1 297 ? -1.439 20.622 -7.966 1.00 32.22 297 ALA A CA 1
ATOM 2378 C C . ALA A 1 297 ? -1.066 22.078 -8.234 1.00 32.22 297 ALA A C 1
ATOM 2380 O O . ALA A 1 297 ? -1.423 22.927 -7.413 1.00 32.22 297 ALA A O 1
ATOM 2381 N N . ILE A 1 298 ? -0.292 22.323 -9.305 1.00 26.70 298 ILE A N 1
ATOM 2382 C CA . ILE A 1 298 ? 0.061 23.670 -9.776 1.00 26.70 298 ILE A CA 1
ATOM 2383 C C . ILE A 1 298 ? -1.142 24.561 -9.469 1.00 26.70 298 ILE A C 1
ATOM 2385 O O . ILE A 1 298 ? -2.237 24.188 -9.912 1.00 26.70 298 ILE A O 1
ATOM 2389 N N . PRO A 1 299 ? -1.006 25.638 -8.669 1.00 27.94 299 PRO A N 1
ATOM 2390 C CA . PRO A 1 299 ? -2.142 26.486 -8.367 1.00 27.94 299 PRO A CA 1
ATOM 2391 C C . PRO A 1 299 ? -2.726 26.889 -9.712 1.00 27.94 299 PRO A C 1
ATOM 2393 O O . PRO A 1 299 ? -2.049 27.529 -10.519 1.00 27.94 299 PRO A O 1
ATOM 2396 N N . LEU A 1 300 ? -3.938 26.396 -9.992 1.00 28.52 300 LEU A N 1
ATOM 2397 C CA . LEU A 1 300 ? -4.669 26.742 -11.196 1.00 28.52 300 LEU A CA 1
ATOM 2398 C C . LEU A 1 300 ? -4.625 28.257 -11.264 1.00 28.52 300 LEU A C 1
ATOM 2400 O O . LEU A 1 300 ? -5.104 28.930 -10.349 1.00 28.52 300 LEU A O 1
ATOM 2404 N N . CYS A 1 301 ? -3.988 28.768 -12.314 1.00 26.44 301 CYS A N 1
ATOM 2405 C CA . CYS A 1 301 ? -4.015 30.174 -12.636 1.00 26.44 301 CYS A CA 1
ATOM 2406 C C . CYS A 1 301 ? -5.488 30.591 -12.608 1.00 26.44 301 CYS A C 1
ATOM 2408 O O . CYS A 1 301 ? -6.273 30.182 -13.464 1.00 26.44 301 CYS A O 1
ATOM 2410 N N . GLN A 1 302 ? -5.873 31.357 -11.588 1.00 31.41 302 GLN A N 1
ATOM 2411 C CA . GLN A 1 302 ? -7.141 32.065 -11.549 1.00 31.41 302 GLN A CA 1
ATOM 2412 C C . GLN A 1 302 ? -7.043 33.223 -12.544 1.00 31.41 302 GLN A C 1
ATOM 2414 O O . GLN A 1 302 ? -6.994 34.387 -12.168 1.00 31.41 302 GLN A O 1
ATOM 2419 N N . SER A 1 303 ? -6.968 32.906 -13.833 1.00 30.72 303 SER A N 1
ATOM 2420 C CA . SER A 1 303 ? -7.327 33.846 -14.881 1.00 30.72 303 SER A CA 1
ATOM 2421 C C . SER A 1 303 ? -8.679 33.400 -15.420 1.00 30.72 303 SER A C 1
ATOM 2423 O O . SER A 1 303 ? -8.862 32.278 -15.890 1.00 30.72 303 SER A O 1
ATOM 2425 N N . GLY A 1 304 ? -9.669 34.266 -15.210 1.00 31.73 304 GLY A N 1
ATOM 2426 C CA . GLY A 1 304 ? -11.085 34.048 -15.478 1.00 31.73 304 GLY A CA 1
ATOM 2427 C C . GLY A 1 304 ? -11.421 33.917 -16.959 1.00 31.73 304 GLY A C 1
ATOM 2428 O O . GLY A 1 304 ? -12.154 34.737 -17.499 1.00 31.73 304 GLY A O 1
ATOM 2429 N N . CYS A 1 305 ? -10.948 32.856 -17.602 1.00 27.64 305 CYS A N 1
ATOM 2430 C CA . CYS A 1 305 ? -11.481 32.396 -18.870 1.00 27.64 305 CYS A CA 1
ATOM 2431 C C . CYS A 1 305 ? -11.784 30.904 -18.735 1.00 27.64 305 CYS A C 1
ATOM 2433 O O . CYS A 1 305 ? -10.899 30.053 -18.721 1.00 27.64 305 CYS A O 1
ATOM 2435 N N . GLY A 1 306 ? -13.064 30.590 -18.535 1.00 35.41 306 GLY A N 1
ATOM 2436 C CA . GLY A 1 306 ? -13.532 29.223 -18.373 1.00 35.41 306 GLY A CA 1
ATOM 2437 C C . GLY A 1 306 ? -13.271 28.402 -19.630 1.00 35.41 306 GLY A C 1
ATOM 2438 O O . GLY A 1 306 ? -14.043 28.496 -20.579 1.00 35.41 306 GLY A O 1
ATOM 2439 N N . ARG A 1 307 ? -12.199 27.605 -19.612 1.00 31.41 307 ARG A N 1
ATOM 2440 C CA . ARG A 1 307 ? -12.017 26.309 -20.292 1.00 31.41 307 ARG A CA 1
ATOM 2441 C C . ARG A 1 307 ? -10.577 25.843 -20.089 1.00 31.41 307 ARG A C 1
ATOM 2443 O O . ARG A 1 307 ? -9.671 26.355 -20.734 1.00 31.41 307 ARG A O 1
ATOM 2450 N N . THR A 1 308 ? -10.409 24.785 -19.301 1.00 25.38 308 THR A N 1
ATOM 2451 C CA . THR A 1 308 ? -9.231 23.919 -19.405 1.00 25.38 308 THR A CA 1
ATOM 2452 C C . THR A 1 308 ? -9.685 22.476 -19.238 1.00 25.38 308 THR A C 1
ATOM 2454 O O . THR A 1 308 ? -9.978 22.016 -18.139 1.00 25.38 308 THR A O 1
ATOM 2457 N N . VAL A 1 309 ? -9.812 21.784 -20.368 1.00 23.11 309 VAL A N 1
ATOM 2458 C CA . VAL A 1 309 ? -9.996 20.335 -20.450 1.00 23.11 309 VAL A CA 1
ATOM 2459 C C . VAL A 1 309 ? -8.609 19.749 -20.672 1.00 23.11 309 VAL A C 1
ATOM 2461 O O . VAL A 1 309 ? -8.003 20.020 -21.703 1.00 23.11 309 VAL A O 1
ATOM 2464 N N . TYR A 1 310 ? -8.111 18.940 -19.738 1.00 22.62 310 TYR A N 1
ATOM 2465 C CA . TYR A 1 310 ? -7.008 18.026 -20.028 1.00 22.62 310 TYR A CA 1
ATOM 2466 C C . TYR A 1 310 ? -7.582 16.624 -20.203 1.00 22.62 310 TYR A C 1
ATOM 2468 O O . TYR A 1 310 ? -7.660 15.828 -19.272 1.00 22.62 310 TYR A O 1
ATOM 2476 N N . SER A 1 311 ? -8.022 16.344 -21.424 1.00 20.75 311 SER A N 1
ATOM 2477 C CA . SER A 1 311 ? -8.128 14.986 -21.935 1.00 20.75 311 SER A CA 1
ATOM 2478 C C . SER A 1 311 ? -6.790 14.649 -22.580 1.00 20.75 311 SER A C 1
ATOM 2480 O O . SER A 1 311 ? -6.460 15.209 -23.625 1.00 20.75 311 SER A O 1
ATOM 2482 N N . VAL A 1 312 ? -6.029 13.718 -22.010 1.00 24.38 312 VAL A N 1
ATOM 2483 C CA . VAL A 1 312 ? -5.041 12.985 -22.809 1.00 24.38 312 VAL A CA 1
ATOM 2484 C C . VAL A 1 312 ? -5.834 11.929 -23.577 1.00 24.38 312 VAL A C 1
ATOM 2486 O O . VAL A 1 312 ? -5.965 10.782 -23.162 1.00 24.38 312 VAL A O 1
ATOM 2489 N N . LEU A 1 313 ? -6.476 12.374 -24.658 1.00 20.78 313 LEU A N 1
ATOM 2490 C CA . LEU A 1 313 ? -7.135 11.506 -25.621 1.00 20.78 313 LEU A CA 1
ATOM 2491 C C . LEU A 1 313 ? -6.034 10.982 -26.548 1.00 20.78 313 LEU A C 1
ATOM 2493 O O . LEU A 1 313 ? -5.676 11.632 -27.526 1.00 20.78 313 LEU A O 1
ATOM 2497 N N . TRP A 1 314 ? -5.451 9.828 -26.229 1.00 26.27 314 TRP A N 1
ATOM 2498 C CA . TRP A 1 314 ? -4.698 9.095 -27.242 1.00 26.27 314 TRP A CA 1
ATOM 2499 C C . TRP A 1 314 ? -5.703 8.417 -28.168 1.00 26.27 314 TRP A C 1
ATOM 2501 O O . TRP A 1 314 ? -6.391 7.475 -27.775 1.00 26.27 314 TRP A O 1
ATOM 2511 N N . TRP A 1 315 ? -5.790 8.902 -29.406 1.00 21.95 315 TRP A N 1
ATOM 2512 C CA . TRP A 1 315 ? -6.336 8.111 -30.501 1.00 21.95 315 TRP A CA 1
ATOM 2513 C C . TRP A 1 315 ? -5.348 6.980 -30.777 1.00 21.95 315 TRP A C 1
ATOM 2515 O O . TRP A 1 315 ? -4.399 7.131 -31.541 1.00 21.95 315 TRP A O 1
ATOM 2525 N N . ALA A 1 316 ? -5.551 5.838 -30.123 1.00 26.31 316 ALA A N 1
ATOM 2526 C CA . ALA A 1 316 ? -4.968 4.602 -30.605 1.00 26.31 316 ALA A CA 1
ATOM 2527 C C . ALA A 1 316 ? -5.598 4.319 -31.974 1.00 26.31 316 ALA A C 1
ATOM 2529 O O . ALA A 1 316 ? -6.810 4.146 -32.086 1.00 26.31 316 ALA A O 1
ATOM 2530 N N . THR A 1 317 ? -4.784 4.228 -33.021 1.00 29.17 317 THR A N 1
ATOM 2531 C CA . THR A 1 317 ? -5.185 3.786 -34.369 1.00 29.17 317 THR A CA 1
ATOM 2532 C C . THR A 1 317 ? -5.572 2.298 -34.415 1.00 29.17 317 THR A C 1
ATOM 2534 O O . THR A 1 317 ? -5.564 1.676 -35.472 1.00 29.17 317 THR A O 1
ATOM 2537 N N . ASN A 1 318 ? -5.924 1.707 -33.269 1.00 29.16 318 ASN A N 1
ATOM 2538 C CA . ASN A 1 318 ? -6.224 0.296 -33.104 1.00 29.16 318 ASN A CA 1
ATOM 2539 C C . ASN A 1 318 ? -7.523 0.143 -32.281 1.00 29.16 318 ASN A C 1
ATOM 2541 O O . ASN A 1 318 ? -7.520 0.436 -31.084 1.00 29.16 318 ASN A O 1
ATOM 2545 N N . PRO A 1 319 ? -8.645 -0.300 -32.878 1.00 28.28 319 PRO A N 1
ATOM 2546 C CA . PRO A 1 319 ? -9.978 -0.268 -32.258 1.00 28.28 319 PRO A CA 1
ATOM 2547 C C . PRO A 1 319 ? -10.211 -1.297 -31.127 1.00 28.28 319 PRO A C 1
ATOM 2549 O O . PRO A 1 319 ? -11.355 -1.596 -30.795 1.00 28.28 319 PRO A O 1
ATOM 2552 N N . LEU A 1 320 ? -9.160 -1.865 -30.523 1.00 31.66 320 LEU A N 1
ATOM 2553 C CA . LEU A 1 320 ? -9.267 -3.011 -29.605 1.00 31.66 320 LEU A CA 1
ATOM 2554 C C . LEU A 1 320 ? -8.834 -2.752 -28.153 1.00 31.66 320 LEU A C 1
ATOM 2556 O O . LEU A 1 320 ? -8.991 -3.648 -27.323 1.00 31.66 320 LEU A O 1
ATOM 2560 N N . ALA A 1 321 ? -8.349 -1.555 -27.813 1.00 30.77 321 ALA A N 1
ATOM 2561 C CA . ALA A 1 321 ? -7.956 -1.211 -26.445 1.00 30.77 321 ALA A CA 1
ATOM 2562 C C . ALA A 1 321 ? -8.810 -0.057 -25.899 1.00 30.77 321 ALA A C 1
ATOM 2564 O O . ALA A 1 321 ? -8.696 1.079 -26.349 1.00 30.77 321 ALA A O 1
ATOM 2565 N N . ILE A 1 322 ? -9.659 -0.346 -24.909 1.00 33.72 322 ILE A N 1
ATOM 2566 C CA . ILE A 1 322 ? -10.354 0.683 -24.127 1.00 33.72 322 ILE A CA 1
ATOM 2567 C C . ILE A 1 322 ? -9.511 0.949 -22.880 1.00 33.72 322 ILE A C 1
ATOM 2569 O O . ILE A 1 322 ? -9.438 0.109 -21.983 1.00 33.72 322 ILE A O 1
ATOM 2573 N N . VAL A 1 323 ? -8.888 2.124 -22.814 1.00 36.69 323 VAL A N 1
ATOM 2574 C CA . VAL A 1 323 ? -8.253 2.630 -21.593 1.00 36.69 323 VAL A CA 1
ATOM 2575 C C . VAL A 1 323 ? -9.314 3.408 -20.814 1.00 36.69 323 VAL A C 1
ATOM 2577 O O . VAL A 1 323 ? -9.700 4.506 -21.206 1.00 36.69 323 VAL A O 1
ATOM 2580 N N . LEU A 1 324 ? -9.830 2.831 -19.727 1.00 33.44 324 LEU A N 1
ATOM 2581 C CA . LEU A 1 324 ? -10.777 3.519 -18.844 1.00 33.44 324 LEU A CA 1
ATOM 2582 C C . LEU A 1 324 ? -10.009 4.344 -17.804 1.00 33.44 324 LEU A C 1
ATOM 2584 O O . LEU A 1 324 ? -9.548 3.814 -16.795 1.00 33.44 324 LEU A O 1
ATOM 2588 N N . LEU A 1 325 ? -9.900 5.651 -18.039 1.00 28.97 325 LEU A N 1
ATOM 2589 C CA . LEU A 1 325 ? -9.495 6.634 -17.032 1.00 28.97 325 LEU A CA 1
ATOM 2590 C C . LEU A 1 325 ? -10.766 7.251 -16.434 1.00 28.97 325 LEU A C 1
ATOM 2592 O O . LEU A 1 325 ? -11.497 7.963 -17.119 1.00 28.97 325 LEU A O 1
ATOM 2596 N N . PHE A 1 326 ? -11.064 6.962 -15.167 1.00 29.25 326 PHE A N 1
ATOM 2597 C CA . PHE A 1 326 ? -12.238 7.523 -14.492 1.00 29.25 326 PHE A CA 1
ATOM 2598 C C . PHE A 1 326 ? -11.933 8.909 -13.911 1.00 29.25 326 PHE A C 1
ATOM 2600 O O . PHE A 1 326 ? -11.067 9.052 -13.050 1.00 29.25 326 PHE A O 1
ATOM 2607 N N . CYS A 1 327 ? -12.699 9.916 -14.339 1.00 24.92 327 CYS A N 1
ATOM 2608 C CA . CYS A 1 327 ? -12.774 11.232 -13.705 1.00 24.92 327 CYS A CA 1
ATOM 2609 C C . CYS A 1 327 ? -14.075 11.307 -12.875 1.00 24.92 327 CYS A C 1
ATOM 2611 O O . CYS A 1 327 ? -15.145 11.066 -13.433 1.00 24.92 327 CYS A O 1
ATOM 2613 N N . PRO A 1 328 ? -14.039 11.602 -11.562 1.00 27.19 328 PRO A N 1
ATOM 2614 C CA . PRO A 1 328 ? -15.192 11.414 -10.676 1.00 27.19 328 PRO A CA 1
ATOM 2615 C C . PRO A 1 328 ? -16.168 12.609 -10.621 1.00 27.19 328 PRO A C 1
ATOM 2617 O O . PRO A 1 328 ? -16.753 12.860 -9.570 1.00 27.19 328 PRO A O 1
ATOM 2620 N N . HIS A 1 329 ? -16.386 13.345 -11.718 1.00 30.45 329 HIS A N 1
ATOM 2621 C CA . HIS A 1 329 ? -17.365 14.443 -11.741 1.00 30.45 329 HIS A CA 1
ATOM 2622 C C . HIS A 1 329 ? -18.454 14.253 -12.810 1.00 30.45 329 HIS A C 1
ATOM 2624 O O . HIS A 1 329 ? -18.125 13.951 -13.958 1.00 30.45 329 HIS A O 1
ATOM 2630 N N . PRO A 1 330 ? -19.744 14.451 -12.468 1.00 33.59 330 PRO A N 1
ATOM 2631 C CA . PRO A 1 330 ? -20.827 14.415 -13.443 1.00 33.59 330 PRO A CA 1
ATOM 2632 C C . PRO A 1 330 ? -20.735 15.627 -14.381 1.00 33.59 330 PRO A C 1
ATOM 2634 O O . PRO A 1 330 ? -20.636 16.769 -13.931 1.00 33.59 330 PRO A O 1
ATOM 2637 N N . ILE A 1 331 ? -20.772 15.376 -15.690 1.00 35.94 331 ILE A N 1
ATOM 2638 C CA . ILE A 1 331 ? -20.901 16.418 -16.714 1.00 35.94 331 ILE A CA 1
ATOM 2639 C C . ILE A 1 331 ? -22.389 16.800 -16.786 1.00 35.94 331 ILE A C 1
ATOM 2641 O O . ILE A 1 331 ? -23.210 15.913 -17.014 1.00 35.94 331 ILE A O 1
ATOM 2645 N N . PRO A 1 332 ? -22.774 18.073 -16.594 1.00 32.34 332 PRO A N 1
ATOM 2646 C CA . PRO A 1 332 ? -24.167 18.477 -16.746 1.00 32.34 332 PRO A CA 1
ATOM 2647 C C . PRO A 1 332 ? -24.582 18.469 -18.228 1.00 32.34 332 PRO A C 1
ATOM 2649 O O . PRO A 1 332 ? -23.871 18.998 -19.081 1.00 32.34 332 PRO A O 1
ATOM 2652 N N . GLU A 1 333 ? -25.762 17.910 -18.518 1.00 36.28 333 GLU A N 1
ATOM 2653 C CA . GLU A 1 333 ? -26.342 17.668 -19.857 1.00 36.28 333 GLU A CA 1
ATOM 2654 C C . GLU A 1 333 ? -26.652 18.925 -20.703 1.00 36.28 333 GLU A C 1
ATOM 2656 O O . GLU A 1 333 ? -27.211 18.825 -21.792 1.00 36.28 333 GLU A O 1
ATOM 2661 N N . SER A 1 334 ? -26.293 20.132 -20.268 1.00 35.09 334 SER A N 1
ATOM 2662 C CA . SER A 1 334 ? -26.849 21.368 -20.834 1.00 35.09 334 SER A CA 1
ATOM 2663 C C . SER A 1 334 ? -25.960 22.134 -21.817 1.00 35.09 334 SER A C 1
ATOM 2665 O O . SER A 1 334 ? -26.155 23.339 -21.964 1.00 35.09 334 SER A O 1
ATOM 2667 N N . ARG A 1 335 ? -25.004 21.500 -22.520 1.00 35.47 335 ARG A N 1
ATOM 2668 C CA . ARG A 1 335 ? -24.262 22.156 -23.627 1.00 35.47 335 ARG A CA 1
ATOM 2669 C C . ARG A 1 335 ? -23.833 21.198 -24.743 1.00 35.47 335 ARG A C 1
ATOM 2671 O O . ARG A 1 335 ? -22.649 20.924 -24.916 1.00 35.47 335 ARG A O 1
ATOM 2678 N N . LEU A 1 336 ? -24.787 20.761 -25.559 1.00 34.50 336 LEU A N 1
ATOM 2679 C CA . LEU A 1 336 ? -24.505 20.385 -26.947 1.00 34.50 336 LEU A CA 1
ATOM 2680 C C . LEU A 1 336 ? -24.549 21.666 -27.795 1.00 34.50 336 LEU A C 1
ATOM 2682 O O . LEU A 1 336 ? -25.608 22.272 -27.936 1.00 34.50 336 LEU A O 1
ATOM 2686 N N . CYS A 1 337 ? -23.403 22.106 -28.320 1.00 28.52 337 CYS A N 1
ATOM 2687 C CA . CYS A 1 337 ? -23.336 23.188 -29.310 1.00 28.52 337 CYS A CA 1
ATOM 2688 C C . CYS A 1 337 ? -23.141 22.578 -30.711 1.00 28.52 337 CYS A C 1
ATOM 2690 O O . CYS A 1 337 ? -22.340 21.648 -30.836 1.00 28.52 337 CYS A O 1
ATOM 2692 N N . PRO A 1 338 ? -23.837 23.067 -31.753 1.00 33.16 338 PRO A N 1
ATOM 2693 C CA . PRO A 1 338 ? -23.810 22.465 -33.081 1.00 33.16 338 PRO A CA 1
ATOM 2694 C C . PRO A 1 338 ? -22.514 22.787 -33.839 1.00 33.16 338 PRO A C 1
ATOM 2696 O O . PRO A 1 338 ? -21.916 23.849 -33.670 1.00 33.16 338 PRO A O 1
ATOM 2699 N N . LEU A 1 339 ? -22.099 21.847 -34.688 1.00 33.25 339 LEU A N 1
ATOM 2700 C CA . LEU A 1 339 ? -20.955 21.955 -35.594 1.00 33.25 339 LEU A CA 1
ATOM 2701 C C . LEU A 1 339 ? -21.238 22.957 -36.727 1.00 33.25 339 LEU A C 1
ATOM 2703 O O . LEU A 1 339 ? -22.279 22.873 -37.377 1.00 33.25 339 LEU A O 1
ATOM 2707 N N . THR A 1 340 ? -20.272 23.826 -37.029 1.00 31.12 340 THR A N 1
ATOM 2708 C CA . THR A 1 340 ? -20.193 24.587 -38.292 1.00 31.12 340 THR A CA 1
ATOM 2709 C C . THR A 1 340 ? -18.863 24.310 -39.006 1.00 31.12 340 THR A C 1
ATOM 2711 O O . THR A 1 340 ? -17.859 24.099 -38.321 1.00 31.12 340 THR A O 1
ATOM 2714 N N . PRO A 1 341 ? -18.824 24.291 -40.356 1.00 37.31 341 PRO A N 1
ATOM 2715 C CA . PRO A 1 341 ? -17.708 23.730 -41.114 1.00 37.31 341 PRO A CA 1
ATOM 2716 C C . PRO A 1 341 ? -16.675 24.768 -41.599 1.00 37.31 341 PRO A C 1
ATOM 2718 O O . PRO A 1 341 ? -17.016 25.905 -41.901 1.00 37.31 341 PRO A O 1
ATOM 2721 N N . HIS A 1 342 ? -15.435 24.279 -41.733 1.00 40.62 342 HIS A N 1
ATOM 2722 C CA . HIS A 1 342 ? -14.295 24.738 -42.546 1.00 40.62 342 HIS A CA 1
ATOM 2723 C C . HIS A 1 342 ? -13.806 26.201 -42.491 1.00 40.62 342 HIS A C 1
ATOM 2725 O O . HIS A 1 342 ? -14.420 27.112 -43.034 1.00 40.62 342 HIS A O 1
ATOM 2731 N N . SER A 1 343 ? -12.542 26.357 -42.081 1.00 31.27 343 SER A N 1
ATOM 2732 C CA . SER A 1 343 ? -11.583 27.247 -42.749 1.00 31.27 343 SER A CA 1
ATOM 2733 C C . SER A 1 343 ? -10.154 26.686 -42.646 1.00 31.27 343 SER A C 1
ATOM 2735 O O . SER A 1 343 ? -9.804 25.981 -41.701 1.00 31.27 343 SER A O 1
ATOM 2737 N N . GLN A 1 344 ? -9.382 26.909 -43.709 1.00 39.06 344 GLN A N 1
ATOM 2738 C CA . GLN A 1 344 ? -8.051 26.366 -43.990 1.00 39.06 344 GLN A CA 1
ATOM 2739 C C . GLN A 1 344 ? -6.971 26.961 -43.067 1.00 39.06 344 GLN A C 1
ATOM 2741 O O . GLN A 1 344 ? -7.021 28.147 -42.748 1.00 39.06 344 GLN A O 1
ATOM 2746 N N . ILE A 1 345 ? -5.970 26.156 -42.689 1.00 35.31 345 ILE A N 1
ATOM 2747 C CA . ILE A 1 345 ? -4.776 26.580 -41.932 1.00 35.31 345 ILE A CA 1
ATOM 2748 C C . ILE A 1 345 ? -3.539 26.370 -42.829 1.00 35.31 345 ILE A C 1
ATOM 2750 O O . ILE A 1 345 ? -3.458 25.319 -43.466 1.00 35.31 345 ILE A O 1
ATOM 2754 N N . PRO A 1 346 ? -2.598 27.333 -42.912 1.00 33.78 346 PRO A N 1
ATOM 2755 C CA . PRO A 1 346 ? -1.420 27.235 -43.771 1.00 33.78 346 PRO A CA 1
ATOM 2756 C C . PRO A 1 346 ? -0.300 26.394 -43.135 1.00 33.78 346 PRO A C 1
ATOM 2758 O O . PRO A 1 346 ? -0.153 26.349 -41.913 1.00 33.78 346 PRO A O 1
ATOM 2761 N N . GLU A 1 347 ? 0.503 25.745 -43.980 1.00 37.12 347 GLU A N 1
ATOM 2762 C CA . GLU A 1 347 ? 1.664 24.939 -43.582 1.00 37.12 347 GLU A CA 1
ATOM 2763 C C . GLU A 1 347 ? 2.823 25.799 -43.044 1.00 37.12 347 GLU A C 1
ATOM 2765 O O . GLU A 1 347 ? 3.153 26.822 -43.652 1.00 37.12 347 GLU A O 1
ATOM 2770 N N . PRO A 1 348 ? 3.518 25.374 -41.972 1.00 36.84 348 PRO A N 1
ATOM 2771 C CA . PRO A 1 348 ? 4.793 25.957 -41.596 1.00 36.84 348 PRO A CA 1
ATOM 2772 C C . PRO A 1 348 ? 5.965 25.162 -42.187 1.00 36.84 348 PRO A C 1
ATOM 2774 O O . PRO A 1 348 ? 6.277 24.043 -41.780 1.00 36.84 348 PRO A O 1
ATOM 2777 N N . THR A 1 349 ? 6.666 25.804 -43.116 1.00 40.84 349 THR A N 1
ATOM 2778 C CA . THR A 1 349 ? 8.034 25.483 -43.528 1.00 40.84 349 THR A CA 1
ATOM 2779 C C . THR A 1 349 ? 9.023 25.938 -42.456 1.00 40.84 349 THR A C 1
ATOM 2781 O O . THR A 1 349 ? 9.237 27.141 -42.313 1.00 40.84 349 THR A O 1
ATOM 2784 N N . THR A 1 350 ? 9.626 25.010 -41.710 1.00 33.28 350 THR A N 1
ATOM 2785 C CA . THR A 1 350 ? 11.053 25.002 -41.302 1.00 33.28 350 THR A CA 1
ATOM 2786 C C . THR A 1 350 ? 11.323 23.834 -40.349 1.00 33.28 350 THR A C 1
ATOM 2788 O O . THR A 1 350 ? 10.774 23.750 -39.255 1.00 33.28 350 THR A O 1
ATOM 2791 N N . THR A 1 351 ? 12.191 22.921 -40.778 1.00 31.17 351 THR A N 1
ATOM 2792 C CA . THR A 1 351 ? 12.709 21.799 -39.989 1.00 31.17 351 THR A CA 1
ATOM 2793 C C . THR A 1 351 ? 13.898 22.287 -39.163 1.00 31.17 351 THR A C 1
ATOM 2795 O O . THR A 1 351 ? 14.916 22.684 -39.726 1.00 31.17 351 THR A O 1
ATOM 2798 N N . VAL A 1 352 ? 13.787 22.251 -37.835 1.00 29.11 352 VAL A N 1
ATOM 2799 C CA . VAL A 1 352 ? 14.939 22.340 -36.926 1.00 29.11 352 VAL A CA 1
ATOM 2800 C C . VAL A 1 352 ? 15.214 20.926 -36.426 1.00 29.11 352 VAL A C 1
ATOM 2802 O O . VAL A 1 352 ? 14.420 20.363 -35.673 1.00 29.11 352 VAL A O 1
ATOM 2805 N N . GLU A 1 353 ? 16.311 20.325 -36.885 1.00 26.78 353 GLU A N 1
ATOM 2806 C CA . GLU A 1 353 ? 16.786 19.039 -36.372 1.00 26.78 353 GLU A CA 1
ATOM 2807 C C . GLU A 1 353 ? 17.462 19.239 -35.007 1.00 26.78 353 GLU A C 1
ATOM 2809 O O . GLU A 1 353 ? 18.493 19.901 -34.898 1.00 26.78 353 GLU A O 1
ATOM 2814 N N . LEU A 1 35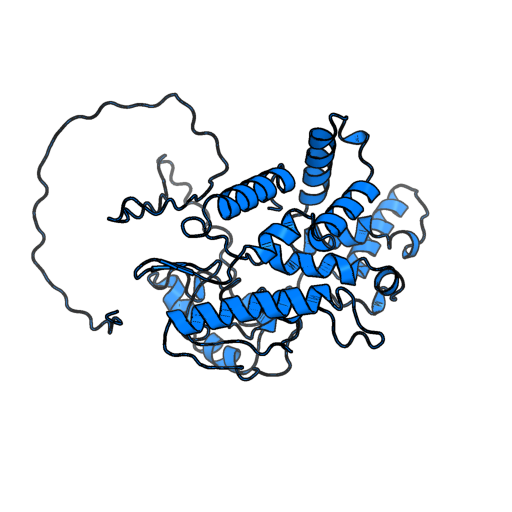4 ? 16.892 18.633 -33.963 1.00 28.09 354 LEU A N 1
ATOM 2815 C CA . LEU A 1 354 ? 17.560 18.404 -32.681 1.00 28.09 354 LEU A CA 1
ATOM 2816 C C . LEU A 1 354 ? 17.911 16.911 -32.563 1.00 28.09 354 LEU A C 1
ATOM 2818 O O . LEU A 1 354 ? 17.074 16.063 -32.890 1.00 28.09 354 LEU A O 1
ATOM 2822 N N . PRO A 1 355 ? 19.112 16.546 -32.078 1.00 25.33 355 PRO A N 1
ATOM 2823 C CA . PRO A 1 355 ? 19.544 15.158 -32.019 1.00 25.33 355 PRO A CA 1
ATOM 2824 C C . PRO A 1 355 ? 18.945 14.464 -30.789 1.00 25.33 355 PRO A C 1
ATOM 2826 O O . PRO A 1 355 ? 19.609 14.266 -29.775 1.00 25.33 355 PRO A O 1
ATOM 2829 N N . CYS A 1 356 ? 17.684 14.048 -30.870 1.00 25.77 356 CYS A N 1
ATOM 2830 C CA . CYS A 1 356 ? 17.120 13.085 -29.927 1.00 25.77 356 CYS A CA 1
ATOM 2831 C C . CYS A 1 356 ? 17.360 11.669 -30.466 1.00 25.77 356 CYS A C 1
ATOM 2833 O O . CYS A 1 356 ? 16.755 11.252 -31.453 1.00 25.77 356 CYS A O 1
ATOM 2835 N N . ARG A 1 357 ? 18.250 10.908 -29.816 1.00 26.30 357 ARG A N 1
ATOM 2836 C CA . ARG A 1 357 ? 18.380 9.461 -30.043 1.00 26.30 357 ARG A CA 1
ATOM 2837 C C . ARG A 1 357 ? 17.147 8.758 -29.473 1.00 26.30 357 ARG A C 1
ATOM 2839 O O . ARG A 1 357 ? 17.132 8.344 -28.319 1.00 26.30 357 ARG A O 1
ATOM 2846 N N . TRP A 1 358 ? 16.106 8.652 -30.288 1.00 27.86 358 TRP A N 1
ATOM 2847 C CA . TRP A 1 358 ? 14.956 7.800 -30.016 1.00 27.86 358 TRP A CA 1
ATOM 2848 C C . TRP A 1 358 ? 15.347 6.332 -30.193 1.00 27.86 358 TRP A C 1
ATOM 2850 O O . TRP A 1 358 ? 15.981 5.965 -31.184 1.00 27.86 358 TRP A O 1
ATOM 2860 N N . TRP A 1 359 ? 14.936 5.488 -29.248 1.00 33.88 359 TRP A N 1
ATOM 2861 C CA . TRP A 1 359 ? 14.836 4.054 -29.485 1.00 33.88 359 TRP A CA 1
ATOM 2862 C C . TRP A 1 359 ? 13.815 3.843 -30.606 1.00 33.88 359 TRP A C 1
ATOM 2864 O O . TRP A 1 359 ? 12.641 4.179 -30.451 1.00 33.88 359 TRP A O 1
ATOM 2874 N N . ARG A 1 360 ? 14.263 3.321 -31.750 1.00 23.64 360 ARG A N 1
ATOM 2875 C CA . ARG A 1 360 ? 13.349 2.648 -32.672 1.00 23.64 360 ARG A CA 1
ATOM 2876 C C . ARG A 1 360 ? 13.060 1.271 -32.078 1.00 23.64 360 ARG A C 1
ATOM 2878 O O . ARG A 1 360 ? 13.997 0.587 -31.675 1.00 23.64 360 ARG A O 1
ATOM 2885 N N . LEU A 1 361 ? 11.768 0.972 -31.967 1.00 33.78 361 LEU A N 1
ATOM 2886 C CA . LEU A 1 361 ? 11.201 -0.304 -31.528 1.00 33.78 361 LEU A CA 1
ATOM 2887 C C . LEU A 1 361 ? 11.759 -1.491 -32.309 1.00 33.78 361 LEU A C 1
ATOM 2889 O O . LEU A 1 361 ? 12.013 -1.308 -33.524 1.00 33.78 361 LEU A O 1
#

pLDDT: mean 80.76, std 25.56, range [20.75, 98.69]

Sequence (361 aa):
MDKGPGDIRLVRALVDLKRRYPSRVFLLVGNRDLNKLRFTAELSDADMARPLSEIPPPHWDPKAPSLLEYLKIKWELLETNGEKVPLEALNTRVNRLKYLLEHTLGCPKTFEFRRQELAMLRDIAPNSVSDNEIVDSFLQEVKNQDGSLRQYLECANVAVVIGNTLFCHGAVDHNTMKFVPQHDTKFEIPPSKRPPAAMIDSVHEWVDALNQYLKRGLDNYRRRPTFNEDRSSRGGESLMALQNRPAMWGRSIISNCYGDGGCITTDYAADIRNDPDRISMEATDPLVFEKFPAIHAIPLCQSGCGRTVYSVLWWATNPLAIVLLFCPHPIPESRLCPLTPHSQIPEPTTTVELPCRWWRL

Radius of gyration: 23.34 Å; Cα contacts (8 Å, |Δi|>4): 468; chains: 1; bounding box: 54×52×76 Å

Secondary structure (DSSP, 8-state):
--SSS-HHHHHHHHHHHHHH-TTT--EE--HHHHHGGGHHHHTSHHHHTS-GGGS---TT-TTSPPHHHHHHHHHHHHHHTT----GGGG--HHHHHHHIIIIITS-TTHHHHHHHHHHHHHTS-GGGS-HHHHHHHHHHHHHSTT-HHHHHHHHEESEEEETTEEEESS---TTTTTEE--TT--SS--SS-PPPSEE--SHHHHHHHHHHHHHHHHHHHHH--SB-TTSS-BTTHHHHHHT-HHHHTT--TTT--IIIIITTTSHHHHHHHH-HHHHHHTTT-TTHHHHS-----------S------------SSTT--------SPPPS---PPP----------------------

Solvent-accessible surface area (backbone atoms only — not comparable to full-atom values): 21515 Å² total; per-residue (Å²): 117,51,86,52,65,48,43,65,62,52,37,43,52,52,41,51,50,29,68,78,33,64,92,66,41,83,45,64,47,40,32,74,63,42,52,53,60,50,49,53,26,68,60,25,74,75,46,62,72,48,61,57,90,74,51,72,46,56,86,84,38,93,84,42,69,27,66,49,57,54,48,47,57,52,40,53,52,34,48,74,72,71,44,90,67,62,68,73,76,57,72,37,64,56,51,52,50,52,47,43,31,35,69,74,65,73,27,66,63,28,66,59,28,46,29,47,39,53,13,61,77,66,76,50,59,46,88,76,51,52,66,64,59,45,49,51,49,61,42,40,23,57,71,36,82,84,12,39,60,30,44,36,60,75,66,35,26,49,39,50,73,57,93,92,44,79,46,55,56,29,24,60,32,91,74,31,54,39,57,32,76,41,83,82,41,46,68,44,78,60,98,61,84,72,74,62,65,43,78,34,87,50,67,67,61,32,34,50,50,42,33,50,48,51,53,54,25,52,52,41,18,72,77,35,45,35,60,47,96,88,58,84,48,47,30,31,29,33,42,37,8,42,33,28,36,37,37,40,55,55,41,13,45,29,49,40,38,50,57,65,30,59,49,69,84,39,68,72,26,42,52,61,62,66,32,65,66,54,59,61,34,66,74,78,36,41,58,56,66,61,73,55,68,70,67,72,71,74,77,74,75,89,62,96,63,97,78,84,83,87,73,90,75,77,82,65,98,51,100,76,68,82,82,87,81,87,72,100,68,89,79,78,91,84,73,87,77,84,91,81,84,89,81,91,81,85,85,84,91,78,89,80,90,71,95,71,88,69,85,78,130

Mean predicted aligned error: 10.79 Å

Foldseek 3Di:
DQQAACPQVVLLVLLVVCVVCVPFRAAADALLLLLLLCLCACQPPVNLPDDQVPQDFQQLDPPFDRLLVQLVVVCVVCVVVVHDDDSNNSSHSLSVVLSCSVRVVVRNCRLLSLLVNVCVVVVHDSVVQDSVNSSVLSCCLCQPCPRSSVSSLVSHFQWDDDPNDIDHQAFDAPLQAQAAADLPQALHQDQFQDHGPGRHPDPVVSRVSRRVSSVVQSVQCNVFSYADPVSPDGGSRVVNLLSGQSSNLNNHSNPQAPLRGPPCPDPVSVCSVPPVVLVVCSRGPSSSRVVDDSPPPPPPPPPPDPDDDDDPDPPDPDPRHDDDDDDPDDDDPPDDDDDDDDDDDDDDDDDDDDDDPDDDD